Protein AF-Q26CU3-F1 (afdb_monomer_lite)

Sequence (194 aa):
MIVCITFYFKDTDYRSYSRKDLHEFNDHDYGVDKVVEKLRFRESVITTSLLNFKKPYIMNNRDEYLVALRPEIPNARVSDEMSIDEQFQNRTLRPIAKLQHDLLIAVFHNYIKKHKNVFFGLTSNKRIDYIENAVNRDQKFRNSLKGIIIGQFTVNEYLAYIKNSSALNKRMMNLVRERLINSIQLFERPPVEL

Structure (mmCIF, N/CA/C/O backbone):
data_AF-Q26CU3-F1
#
_entry.id   AF-Q26CU3-F1
#
loop_
_atom_site.group_PDB
_atom_site.id
_atom_site.type_symbol
_atom_site.label_atom_id
_atom_site.label_alt_id
_atom_site.label_comp_id
_atom_site.label_asym_id
_atom_site.label_entity_id
_atom_site.label_seq_id
_atom_site.pdbx_PDB_ins_code
_atom_site.Cartn_x
_atom_site.Cartn_y
_atom_site.Cartn_z
_atom_site.occupancy
_atom_site.B_iso_or_equiv
_atom_site.auth_seq_id
_atom_site.auth_comp_id
_atom_site.auth_asym_id
_atom_site.auth_atom_id
_atom_site.pdbx_PDB_model_num
ATOM 1 N N . MET A 1 1 ? 30.799 -18.256 12.020 1.00 31.53 1 MET A N 1
ATOM 2 C CA . MET A 1 1 ? 30.403 -17.512 10.810 1.00 31.53 1 MET A CA 1
ATOM 3 C C . MET A 1 1 ? 29.648 -18.484 9.909 1.00 31.53 1 MET A C 1
ATOM 5 O O . MET A 1 1 ? 30.244 -19.482 9.544 1.00 31.53 1 MET A O 1
ATOM 9 N N . ILE A 1 2 ? 28.364 -18.191 9.646 1.00 28.98 2 ILE A N 1
ATOM 10 C CA . ILE A 1 2 ? 27.524 -18.659 8.516 1.00 28.98 2 ILE A CA 1
ATOM 11 C C . ILE A 1 2 ? 27.188 -20.169 8.537 1.00 28.98 2 ILE A C 1
ATOM 13 O O . ILE A 1 2 ? 28.012 -21.008 8.213 1.00 28.98 2 ILE A O 1
ATOM 17 N N . VAL A 1 3 ? 26.067 -20.571 9.148 1.00 28.08 3 VAL A N 1
ATOM 18 C CA . VAL A 1 3 ? 24.690 -20.611 8.588 1.00 28.08 3 VAL A CA 1
ATOM 19 C C . VAL A 1 3 ? 24.573 -21.613 7.431 1.00 28.08 3 VAL A C 1
ATOM 21 O O . VAL A 1 3 ? 25.004 -21.345 6.315 1.00 28.08 3 VAL A O 1
ATOM 24 N N . CYS A 1 4 ? 23.950 -22.759 7.734 1.00 23.92 4 CYS A N 1
ATOM 25 C CA . CYS A 1 4 ? 23.500 -23.771 6.780 1.00 23.92 4 CYS A CA 1
ATOM 26 C C . CYS A 1 4 ? 22.622 -23.149 5.691 1.00 23.92 4 CYS A C 1
ATOM 28 O O . CYS A 1 4 ? 21.556 -22.611 5.988 1.00 23.92 4 CYS A O 1
ATOM 30 N N . ILE A 1 5 ? 23.024 -23.310 4.433 1.00 30.86 5 ILE A N 1
ATOM 31 C CA . ILE A 1 5 ? 22.109 -23.262 3.294 1.00 30.86 5 ILE A CA 1
ATOM 32 C C . ILE A 1 5 ? 21.850 -24.714 2.911 1.00 30.86 5 ILE A C 1
ATOM 34 O O . ILE A 1 5 ? 22.679 -25.373 2.288 1.00 30.86 5 ILE A O 1
ATOM 38 N N . THR A 1 6 ? 20.706 -25.226 3.350 1.00 29.94 6 THR A N 1
ATOM 39 C CA . THR A 1 6 ? 20.196 -26.526 2.935 1.00 29.94 6 THR A CA 1
ATOM 40 C C . THR A 1 6 ? 19.722 -26.413 1.487 1.00 29.94 6 THR A C 1
ATOM 42 O O . THR A 1 6 ? 18.700 -25.790 1.211 1.00 29.94 6 THR A O 1
ATOM 45 N N . PHE A 1 7 ? 20.471 -27.012 0.563 1.00 30.64 7 PHE A N 1
ATOM 46 C CA . PHE A 1 7 ? 19.965 -27.412 -0.747 1.00 30.64 7 PHE A CA 1
ATOM 47 C C . PHE A 1 7 ? 19.216 -28.745 -0.584 1.00 30.64 7 PHE A C 1
ATOM 49 O O . PHE A 1 7 ? 19.777 -29.714 -0.082 1.00 30.64 7 PHE A O 1
ATOM 56 N N . TYR A 1 8 ? 17.955 -28.782 -1.010 1.00 29.19 8 TYR A N 1
ATOM 57 C CA . TYR A 1 8 ? 17.181 -29.997 -1.287 1.00 29.19 8 TYR A CA 1
ATOM 58 C C . TYR A 1 8 ? 16.814 -29.976 -2.772 1.00 29.19 8 TYR A C 1
ATOM 60 O O . TYR A 1 8 ? 16.413 -28.923 -3.260 1.00 29.19 8 TYR A O 1
ATOM 68 N N . PHE A 1 9 ? 16.814 -31.055 -3.549 1.00 36.47 9 PHE A N 1
ATOM 69 C CA . PHE A 1 9 ? 17.531 -32.341 -3.610 1.00 36.47 9 PHE A CA 1
ATOM 70 C C . PHE A 1 9 ? 17.071 -32.915 -4.976 1.00 36.47 9 PHE A C 1
ATOM 72 O O . PHE A 1 9 ? 15.933 -32.665 -5.376 1.00 36.47 9 PHE A O 1
ATOM 79 N N . LYS A 1 10 ? 17.915 -33.644 -5.715 1.00 29.47 10 LYS A N 1
ATOM 80 C CA . LYS A 1 10 ? 17.436 -34.567 -6.763 1.00 29.47 10 LYS A CA 1
ATOM 81 C C . LYS A 1 10 ? 17.355 -35.939 -6.100 1.00 29.47 10 LYS A C 1
ATOM 83 O O . LYS A 1 10 ? 18.349 -36.378 -5.530 1.00 29.47 10 LYS A O 1
ATOM 88 N N . ASP A 1 11 ? 16.164 -36.523 -6.103 1.00 36.88 11 ASP A N 1
ATOM 89 C CA . ASP A 1 11 ? 15.761 -37.720 -5.360 1.00 36.88 11 ASP A CA 1
ATOM 90 C C . ASP A 1 11 ? 16.755 -38.889 -5.466 1.00 36.88 11 ASP A C 1
ATOM 92 O O . ASP A 1 11 ? 17.026 -39.325 -6.583 1.00 36.88 11 ASP A O 1
ATOM 96 N N . THR A 1 12 ? 17.271 -39.380 -4.323 1.00 28.81 12 THR A N 1
ATOM 97 C CA . THR A 1 12 ? 17.579 -40.790 -3.936 1.00 28.81 12 THR A CA 1
ATOM 98 C C . THR A 1 12 ? 18.679 -40.898 -2.851 1.00 28.81 12 THR A C 1
ATOM 100 O O . THR A 1 12 ? 19.705 -40.230 -2.913 1.00 28.81 12 THR A O 1
ATOM 103 N N . ASP A 1 13 ? 18.401 -41.741 -1.847 1.00 28.72 13 ASP A N 1
ATOM 104 C CA . ASP A 1 13 ? 19.247 -42.439 -0.855 1.00 28.72 13 ASP A CA 1
ATOM 105 C C . ASP A 1 13 ? 20.435 -41.745 -0.148 1.00 28.72 13 ASP A C 1
ATOM 107 O O . ASP A 1 13 ? 21.539 -41.580 -0.663 1.00 28.72 13 ASP A O 1
ATOM 111 N N . TYR A 1 14 ? 20.232 -41.473 1.148 1.00 29.50 14 TYR A N 1
ATOM 112 C CA . TYR A 1 14 ? 21.236 -40.992 2.100 1.00 29.50 14 TYR A CA 1
ATOM 113 C C . TYR A 1 14 ? 22.152 -42.120 2.608 1.00 29.50 14 TYR A C 1
ATOM 115 O O . TYR A 1 14 ? 21.707 -43.024 3.317 1.00 29.50 14 TYR A O 1
ATOM 123 N N . ARG A 1 15 ? 23.465 -41.997 2.375 1.00 29.22 15 ARG A N 1
ATOM 124 C CA . ARG A 1 15 ? 24.510 -42.719 3.124 1.00 29.22 15 ARG A CA 1
ATOM 125 C C . ARG A 1 15 ? 25.532 -41.713 3.659 1.00 29.22 15 ARG A C 1
ATOM 127 O O . ARG A 1 15 ? 26.171 -41.000 2.895 1.00 29.22 15 ARG A O 1
ATOM 134 N N . SER A 1 16 ? 25.639 -41.609 4.981 1.00 28.00 16 SER A N 1
ATOM 135 C CA . SER A 1 16 ? 26.503 -40.653 5.685 1.00 28.00 16 SER A CA 1
ATOM 136 C C . SER A 1 16 ? 27.962 -41.119 5.719 1.00 28.00 16 SER A C 1
ATOM 138 O O . SER A 1 16 ? 28.222 -42.222 6.201 1.00 28.00 16 SER A O 1
ATOM 140 N N . TYR A 1 17 ? 28.905 -40.268 5.307 1.00 31.28 17 TYR A N 1
ATOM 141 C CA . TYR A 1 17 ? 30.344 -40.468 5.525 1.00 31.28 17 TYR A CA 1
ATOM 142 C C . TYR A 1 17 ? 30.907 -39.424 6.501 1.00 31.28 17 TYR A C 1
ATOM 144 O O . TYR A 1 17 ? 30.436 -38.288 6.567 1.00 31.28 17 TYR A O 1
ATOM 152 N N . SER A 1 18 ? 31.864 -39.858 7.326 1.00 29.81 18 SER A N 1
ATOM 153 C CA . SER A 1 18 ? 32.416 -39.125 8.473 1.00 29.81 18 SER A CA 1
ATOM 154 C C . SER A 1 18 ? 33.723 -38.404 8.125 1.00 29.81 18 SER A C 1
ATOM 156 O O . SER A 1 18 ? 34.400 -38.722 7.158 1.00 29.81 18 SER A O 1
ATOM 158 N N . ARG A 1 19 ? 34.096 -37.445 8.976 1.00 31.67 19 ARG A N 1
ATOM 159 C CA . ARG A 1 19 ? 35.121 -36.387 8.858 1.00 31.67 19 ARG A CA 1
ATOM 160 C C . ARG A 1 19 ? 36.585 -36.834 8.631 1.00 31.67 19 ARG A C 1
ATOM 162 O O . ARG A 1 19 ? 37.483 -36.024 8.834 1.00 31.67 19 ARG A O 1
ATOM 169 N N . LYS A 1 20 ? 36.848 -38.092 8.271 1.00 32.91 20 LYS A N 1
ATOM 170 C CA . LYS A 1 20 ? 38.202 -38.637 8.060 1.00 32.91 20 LYS A CA 1
ATOM 171 C C . LYS A 1 20 ? 38.646 -38.663 6.591 1.00 32.91 20 LYS A C 1
ATOM 173 O O . LYS A 1 20 ? 39.839 -38.780 6.352 1.00 32.91 20 LYS A O 1
ATOM 178 N N . ASP A 1 21 ? 37.741 -38.436 5.641 1.00 34.41 21 ASP A N 1
ATOM 179 C CA . ASP A 1 21 ? 38.032 -38.583 4.201 1.00 34.41 21 ASP A CA 1
ATOM 180 C C . ASP A 1 21 ? 38.575 -37.299 3.533 1.00 34.41 21 ASP A C 1
ATOM 182 O O . ASP A 1 21 ? 38.707 -37.227 2.318 1.00 34.41 21 ASP A O 1
ATOM 186 N N . LEU A 1 22 ? 38.877 -36.258 4.316 1.00 36.66 22 LEU A N 1
ATOM 187 C CA . LEU A 1 22 ? 39.239 -34.917 3.827 1.00 36.66 22 LEU A CA 1
ATOM 188 C C . LEU A 1 22 ? 40.743 -34.599 3.912 1.00 36.66 22 LEU A C 1
ATOM 190 O O . LEU A 1 22 ? 41.112 -33.429 3.839 1.00 36.66 22 LEU A O 1
ATOM 194 N N . HIS A 1 23 ? 41.603 -35.608 4.097 1.00 32.62 23 HIS A N 1
ATOM 195 C CA . HIS A 1 23 ? 43.034 -35.393 4.355 1.00 32.62 23 HIS A CA 1
ATOM 196 C C . HIS A 1 23 ? 44.014 -35.885 3.281 1.00 32.62 23 HIS A C 1
ATOM 198 O O . HIS A 1 23 ? 45.215 -35.684 3.441 1.00 32.62 23 HIS A O 1
ATOM 204 N N . GLU A 1 24 ? 43.539 -36.432 2.167 1.00 31.75 24 GLU A N 1
ATOM 205 C CA . GLU A 1 24 ? 44.372 -36.701 0.993 1.00 31.75 24 GLU A CA 1
ATOM 206 C C . GLU A 1 24 ? 43.859 -35.838 -0.150 1.00 31.75 24 GLU A C 1
ATOM 208 O O . GLU A 1 24 ? 42.725 -36.017 -0.557 1.00 31.75 24 GLU A O 1
ATOM 213 N N . PHE A 1 25 ? 44.655 -34.855 -0.566 1.00 29.25 25 PHE A N 1
ATOM 214 C CA . PHE A 1 25 ? 44.693 -34.169 -1.873 1.00 29.25 25 PHE A CA 1
ATOM 215 C C . PHE A 1 25 ? 45.298 -32.766 -1.684 1.00 29.25 25 PHE A C 1
ATOM 217 O O . PHE A 1 25 ? 44.738 -31.751 -2.087 1.00 29.25 25 PHE A O 1
ATOM 224 N N . ASN A 1 26 ? 46.473 -32.722 -1.055 1.00 30.97 26 ASN A N 1
ATOM 225 C CA . ASN A 1 26 ? 47.489 -31.732 -1.383 1.00 30.97 26 ASN A CA 1
ATOM 226 C C . ASN A 1 26 ? 48.554 -32.494 -2.168 1.00 30.97 26 ASN A C 1
ATOM 228 O O . ASN A 1 26 ? 49.131 -33.430 -1.625 1.00 30.97 26 ASN A O 1
ATOM 232 N N . ASP A 1 27 ? 48.719 -32.164 -3.447 1.00 28.61 27 ASP A N 1
ATOM 233 C CA . ASP A 1 27 ? 50.011 -31.797 -4.037 1.00 28.61 27 ASP A CA 1
ATOM 234 C C . ASP A 1 27 ? 50.023 -31.969 -5.568 1.00 28.61 27 ASP A C 1
ATOM 236 O O . ASP A 1 27 ? 49.604 -32.979 -6.124 1.00 28.61 27 ASP A O 1
ATOM 240 N N . HIS A 1 28 ? 50.586 -30.940 -6.203 1.00 30.12 28 HIS A N 1
ATOM 241 C CA . HIS A 1 28 ? 51.143 -30.858 -7.555 1.00 30.12 28 HIS A CA 1
ATOM 242 C C . HIS A 1 28 ? 50.232 -30.748 -8.801 1.00 30.12 28 HIS A C 1
ATOM 244 O O . HIS A 1 28 ? 49.621 -31.683 -9.304 1.00 30.12 28 HIS A O 1
ATOM 250 N N . ASP A 1 29 ? 50.276 -29.515 -9.314 1.00 35.38 29 ASP A N 1
ATOM 251 C CA . ASP A 1 29 ? 50.154 -29.008 -10.684 1.00 35.38 29 ASP A CA 1
ATOM 252 C C . ASP A 1 29 ? 50.688 -29.939 -11.808 1.00 35.38 29 ASP A C 1
ATOM 254 O O . ASP A 1 29 ? 51.592 -30.742 -11.576 1.00 35.38 29 ASP A O 1
ATOM 258 N N . TYR A 1 30 ? 50.185 -29.706 -13.034 1.00 31.64 30 TYR A N 1
ATOM 259 C CA . TYR A 1 30 ? 50.511 -30.265 -14.370 1.00 31.64 30 TYR A CA 1
ATOM 260 C C . TYR A 1 30 ? 49.653 -31.413 -14.970 1.00 31.64 30 TYR A C 1
ATOM 262 O O . TYR A 1 30 ? 49.853 -32.591 -14.690 1.00 31.64 30 TYR A O 1
ATOM 270 N N . GLY A 1 31 ? 48.830 -31.063 -15.986 1.00 28.86 31 GLY A N 1
ATOM 271 C CA . GLY A 1 31 ? 48.724 -31.855 -17.233 1.00 28.86 31 GLY A CA 1
ATOM 272 C C . GLY A 1 31 ? 47.340 -32.281 -17.770 1.00 28.86 31 GLY A C 1
ATOM 273 O O . GLY A 1 31 ? 47.112 -33.475 -17.948 1.00 28.86 31 GLY A O 1
ATOM 274 N N . VAL A 1 32 ? 46.442 -31.350 -18.133 1.00 37.31 32 VAL A N 1
ATOM 275 C CA . VAL A 1 32 ? 45.150 -31.645 -18.823 1.00 37.31 32 VAL A CA 1
ATOM 276 C C . VAL A 1 32 ? 45.308 -31.847 -20.350 1.00 37.31 32 VAL A C 1
ATOM 278 O O . VAL A 1 32 ? 44.393 -32.308 -21.035 1.00 37.31 32 VAL A O 1
ATOM 281 N N . ASP A 1 33 ? 46.495 -31.608 -20.908 1.00 36.66 33 ASP A N 1
ATOM 282 C CA . ASP A 1 33 ? 46.675 -31.477 -22.362 1.00 36.66 33 ASP A CA 1
ATOM 283 C C . ASP A 1 33 ? 46.728 -32.796 -23.155 1.00 36.66 33 ASP A C 1
ATOM 285 O O . ASP A 1 33 ? 46.547 -32.790 -24.371 1.00 36.66 33 ASP A O 1
ATOM 289 N N . LYS A 1 34 ? 46.884 -33.960 -22.508 1.00 36.19 34 LYS A N 1
ATOM 290 C CA . LYS A 1 34 ? 46.969 -35.253 -23.228 1.00 36.19 34 LYS A CA 1
ATOM 291 C C . LYS A 1 34 ? 45.628 -35.925 -23.532 1.00 36.19 34 LYS A C 1
ATOM 293 O O . LYS A 1 34 ? 45.585 -36.851 -24.340 1.00 36.19 34 LYS A O 1
ATOM 298 N N . VAL A 1 35 ? 44.525 -35.471 -22.934 1.00 36.47 35 VAL A N 1
ATOM 299 C CA . VAL A 1 35 ? 43.186 -36.023 -23.232 1.00 36.47 35 VAL A CA 1
ATOM 300 C C . VAL A 1 35 ? 42.560 -35.330 -24.449 1.00 36.47 35 VAL A C 1
ATOM 302 O O . VAL A 1 35 ? 41.811 -35.951 -25.204 1.00 36.47 35 VAL A O 1
ATOM 305 N N . VAL A 1 36 ? 42.928 -34.071 -24.700 1.00 36.78 36 VAL A N 1
ATOM 306 C CA . VAL A 1 36 ? 42.376 -33.245 -25.787 1.00 36.78 36 VAL A CA 1
ATOM 307 C C . VAL A 1 36 ? 42.891 -33.679 -27.166 1.00 36.78 36 VAL A C 1
ATOM 309 O O . VAL A 1 36 ? 42.182 -33.560 -28.164 1.00 36.78 36 VAL A O 1
ATOM 312 N N . GLU A 1 37 ? 44.086 -34.263 -27.241 1.00 32.91 37 GLU A N 1
ATOM 313 C CA . GLU A 1 37 ? 44.697 -34.649 -28.518 1.00 32.91 37 GLU A CA 1
ATOM 314 C C . GLU A 1 37 ? 44.088 -35.929 -29.123 1.00 32.91 37 GLU A C 1
ATOM 316 O O . GLU A 1 37 ? 44.068 -36.098 -30.341 1.00 32.91 37 GLU A O 1
ATOM 321 N N . LYS A 1 38 ? 43.472 -36.798 -28.308 1.00 32.22 38 LYS A N 1
ATOM 322 C CA . LYS A 1 38 ? 42.847 -38.045 -28.793 1.00 32.22 38 LYS A CA 1
ATOM 323 C C . LYS A 1 38 ? 41.424 -37.862 -29.342 1.00 32.22 38 LYS A C 1
ATOM 325 O O . LYS A 1 38 ? 40.877 -38.781 -29.946 1.00 32.22 38 LYS A O 1
ATOM 330 N N . LEU A 1 39 ? 40.843 -36.671 -29.192 1.00 32.75 39 LEU A N 1
ATOM 331 C CA . LEU A 1 39 ? 39.542 -36.302 -29.767 1.00 32.75 39 LEU A CA 1
ATOM 332 C C . LEU A 1 39 ? 39.671 -35.530 -31.096 1.00 32.75 39 LEU A C 1
ATOM 334 O O . LEU A 1 39 ? 38.667 -35.142 -31.683 1.00 32.75 39 LEU A O 1
ATOM 338 N N . ARG A 1 40 ? 40.894 -35.359 -31.622 1.00 32.22 40 ARG A N 1
ATOM 339 C CA . ARG A 1 40 ? 41.189 -34.624 -32.867 1.00 32.22 40 ARG A CA 1
ATOM 340 C C . ARG A 1 40 ? 41.177 -35.459 -34.157 1.00 32.22 40 ARG A C 1
ATOM 342 O O . ARG A 1 40 ? 41.853 -35.097 -35.113 1.00 32.22 40 ARG A O 1
ATOM 349 N N . PHE A 1 41 ? 40.421 -36.555 -34.236 1.00 32.59 41 PHE A N 1
ATOM 350 C CA . PHE A 1 41 ? 40.428 -37.380 -35.459 1.00 32.59 41 PHE A CA 1
ATOM 351 C C . PHE A 1 41 ? 39.064 -37.767 -36.030 1.00 32.59 41 PHE A C 1
ATOM 353 O O . PHE A 1 41 ? 38.971 -38.729 -36.790 1.00 32.59 41 PHE A O 1
ATOM 360 N N . ARG A 1 42 ? 37.992 -37.028 -35.713 1.00 35.50 42 ARG A N 1
ATOM 361 C CA . ARG A 1 42 ? 36.680 -37.297 -36.328 1.00 35.50 42 ARG A CA 1
ATOM 362 C C . ARG A 1 42 ? 35.794 -36.096 -36.639 1.00 35.50 42 ARG A C 1
ATOM 364 O O . ARG A 1 42 ? 34.624 -36.281 -36.941 1.00 35.50 42 ARG A O 1
ATOM 371 N N . GLU A 1 43 ? 36.356 -34.895 -36.658 1.00 35.47 43 GLU A N 1
ATOM 372 C CA . GLU A 1 43 ? 35.653 -33.701 -37.134 1.00 35.47 43 GLU A CA 1
ATOM 373 C C . GLU A 1 43 ? 36.411 -33.081 -38.307 1.00 35.47 43 GLU A C 1
ATOM 375 O O . GLU A 1 43 ? 36.930 -31.972 -38.244 1.00 35.47 43 GLU A O 1
ATOM 380 N N . SER A 1 44 ? 36.509 -33.826 -39.406 1.00 38.03 44 SER A N 1
ATOM 381 C CA . SER A 1 44 ? 36.787 -33.223 -40.702 1.00 38.03 44 SER A CA 1
ATOM 382 C C . SER A 1 44 ? 35.521 -33.305 -41.537 1.00 38.03 44 SER A C 1
ATOM 384 O O . SER A 1 44 ? 35.041 -34.399 -41.823 1.00 38.03 44 SER A O 1
ATOM 386 N N . VAL A 1 45 ? 35.075 -32.137 -41.997 1.00 42.41 45 VAL A N 1
ATOM 387 C CA . VAL A 1 45 ? 34.108 -31.956 -43.083 1.00 42.41 45 VAL A CA 1
ATOM 388 C C . VAL A 1 45 ? 32.643 -32.126 -42.666 1.00 42.41 45 VAL A C 1
ATOM 390 O O . VAL A 1 45 ? 31.994 -33.095 -43.023 1.00 42.41 45 VAL A O 1
ATOM 393 N N . ILE A 1 46 ? 32.098 -31.132 -41.962 1.00 34.56 46 ILE A N 1
ATOM 394 C CA . ILE A 1 46 ? 30.980 -30.327 -42.480 1.00 34.56 46 ILE A CA 1
ATOM 395 C C . ILE A 1 46 ? 31.136 -28.924 -41.891 1.00 34.56 46 ILE A C 1
ATOM 397 O O . ILE A 1 46 ? 31.065 -28.667 -40.694 1.00 34.56 46 ILE A O 1
ATOM 401 N N . THR A 1 47 ? 31.443 -28.035 -42.811 1.00 30.31 47 THR A N 1
ATOM 402 C CA . THR A 1 47 ? 31.527 -26.592 -42.715 1.00 30.31 47 THR A CA 1
ATOM 403 C C . THR A 1 47 ? 30.360 -25.955 -41.962 1.00 30.31 47 THR A C 1
ATOM 405 O O . THR A 1 47 ? 29.200 -26.131 -42.319 1.00 30.31 47 THR A O 1
ATOM 408 N N . THR A 1 48 ? 30.713 -25.101 -41.007 1.00 39.56 48 THR A N 1
ATOM 409 C CA . THR A 1 48 ? 30.390 -23.672 -41.095 1.00 39.56 48 THR A CA 1
ATOM 410 C C . THR A 1 48 ? 28.926 -23.325 -41.383 1.00 39.56 48 THR A C 1
ATOM 412 O O . THR A 1 48 ? 28.583 -22.781 -42.427 1.00 39.56 48 THR A O 1
ATOM 415 N N . SER A 1 49 ? 28.083 -23.482 -40.372 1.00 34.75 49 SER A N 1
ATOM 416 C CA . SER A 1 49 ? 27.041 -22.493 -40.102 1.00 34.75 49 SER A CA 1
ATOM 417 C C . SER A 1 49 ? 27.113 -22.158 -38.620 1.00 34.75 49 SER A C 1
ATOM 419 O O . SER A 1 49 ? 26.709 -22.953 -37.775 1.00 34.75 49 SER A O 1
ATOM 421 N N . LEU A 1 50 ? 27.716 -21.007 -38.320 1.00 44.44 50 LEU A N 1
ATOM 422 C CA . LEU A 1 50 ? 27.855 -20.414 -36.992 1.00 44.44 50 LEU A CA 1
ATOM 423 C C . LEU A 1 50 ? 26.480 -20.206 -36.335 1.00 44.44 50 LEU A C 1
ATOM 425 O O . LEU A 1 50 ? 25.956 -19.095 -36.290 1.00 44.44 50 LEU A O 1
ATOM 429 N N . LEU A 1 51 ? 25.902 -21.260 -35.768 1.00 37.88 51 LEU A N 1
ATOM 430 C CA . LEU A 1 51 ? 24.912 -21.122 -34.713 1.00 37.88 51 LEU A CA 1
ATOM 431 C C . LEU A 1 51 ? 25.686 -20.845 -33.428 1.00 37.88 51 LEU A C 1
ATOM 433 O O . LEU A 1 51 ? 25.994 -21.741 -32.646 1.00 37.88 51 LEU A O 1
ATOM 437 N N . ASN A 1 52 ? 26.016 -19.567 -33.238 1.00 41.91 52 ASN A N 1
ATOM 438 C CA . ASN A 1 52 ? 26.339 -19.008 -31.934 1.00 41.91 52 ASN A CA 1
ATOM 439 C C . ASN A 1 52 ? 25.129 -19.221 -31.012 1.00 41.91 52 ASN A C 1
ATOM 441 O O . ASN A 1 52 ? 24.343 -18.304 -30.771 1.00 41.91 52 ASN A O 1
ATOM 445 N N . PHE A 1 53 ? 24.981 -20.426 -30.462 1.00 43.91 53 PHE A N 1
ATOM 446 C CA . PHE A 1 53 ? 24.169 -20.661 -29.279 1.00 43.91 53 PHE A CA 1
ATOM 447 C C . PHE A 1 53 ? 24.909 -20.047 -28.092 1.00 43.91 53 PHE A C 1
ATOM 449 O O . PHE A 1 53 ? 25.492 -20.720 -27.243 1.00 43.91 53 PHE A O 1
ATOM 456 N N . LYS A 1 54 ? 24.872 -18.714 -28.032 1.00 48.72 54 LYS A N 1
ATOM 457 C CA . LYS A 1 54 ? 24.999 -17.986 -26.779 1.00 48.72 54 LYS A CA 1
ATOM 458 C C . LYS A 1 54 ? 23.900 -18.567 -25.898 1.00 48.72 54 LYS A C 1
ATOM 460 O O . LYS A 1 54 ? 22.728 -18.354 -26.190 1.00 48.72 54 LYS A O 1
ATOM 465 N N . LYS A 1 55 ? 24.281 -19.393 -24.918 1.00 41.84 55 LYS A N 1
ATOM 466 C CA . LYS A 1 55 ? 23.375 -20.039 -23.959 1.00 41.84 55 LYS A CA 1
ATOM 467 C C . LYS A 1 55 ? 22.297 -19.013 -23.580 1.00 41.84 55 LYS A C 1
ATOM 469 O O . LYS A 1 55 ? 22.672 -17.995 -22.988 1.00 41.84 55 LYS A O 1
ATOM 474 N N . PRO A 1 56 ? 21.026 -19.176 -24.004 1.00 44.91 56 PRO A N 1
ATOM 475 C CA . PRO A 1 56 ? 20.020 -18.168 -23.736 1.00 44.91 56 PRO A CA 1
ATOM 476 C C . PRO A 1 56 ? 19.946 -18.062 -22.224 1.00 44.91 56 PRO A C 1
ATOM 478 O O . PRO A 1 56 ? 19.821 -19.069 -21.524 1.00 44.91 56 PRO A O 1
ATOM 481 N N . TYR A 1 57 ? 20.128 -16.848 -21.717 1.00 48.88 57 TYR A N 1
ATOM 482 C CA . TYR A 1 57 ? 19.800 -16.558 -20.337 1.00 48.88 57 TYR A CA 1
ATOM 483 C C . TYR A 1 57 ? 18.337 -16.973 -20.189 1.00 48.88 57 TYR A C 1
ATOM 485 O O . TYR A 1 57 ? 17.471 -16.369 -20.818 1.00 48.88 57 TYR A O 1
ATOM 493 N N . ILE A 1 58 ? 18.080 -18.080 -19.491 1.00 50.59 58 ILE A N 1
ATOM 494 C CA . ILE A 1 58 ? 16.726 -18.571 -19.261 1.00 50.59 58 ILE A CA 1
ATOM 495 C C . ILE A 1 58 ? 16.055 -17.462 -18.457 1.00 50.59 58 ILE A C 1
ATOM 497 O O . ILE A 1 58 ? 16.313 -17.316 -17.262 1.00 50.59 58 ILE A O 1
ATOM 501 N N . MET A 1 59 ? 15.274 -16.615 -19.127 1.00 56.97 59 MET A N 1
ATOM 502 C CA . MET A 1 59 ? 14.400 -15.676 -18.446 1.00 56.97 59 MET A CA 1
ATOM 503 C C . MET A 1 59 ? 13.427 -16.548 -17.671 1.00 56.97 59 MET A C 1
ATOM 505 O O . MET A 1 59 ? 12.575 -17.220 -18.246 1.00 56.97 59 MET A O 1
ATOM 509 N N . ASN A 1 60 ? 13.626 -16.642 -16.361 1.00 55.97 60 ASN A N 1
ATOM 510 C CA . ASN A 1 60 ? 12.711 -17.380 -15.518 1.00 55.97 60 ASN A CA 1
ATOM 511 C C . ASN A 1 60 ? 11.332 -16.723 -15.655 1.00 55.97 60 ASN A C 1
ATOM 513 O O . ASN A 1 60 ? 11.156 -15.574 -15.261 1.00 55.97 60 ASN A O 1
ATOM 517 N N . ASN A 1 61 ? 10.385 -17.495 -16.187 1.00 73.25 61 ASN A N 1
ATOM 518 C CA . ASN A 1 61 ? 8.949 -17.292 -16.441 1.00 73.25 61 ASN A CA 1
ATOM 519 C C . ASN A 1 61 ? 8.154 -16.439 -15.409 1.00 73.25 61 ASN A C 1
ATOM 521 O O . ASN A 1 61 ? 7.024 -16.030 -15.637 1.00 73.25 61 ASN A O 1
ATOM 525 N N . ARG A 1 62 ? 8.737 -16.133 -14.244 1.00 84.44 62 ARG A N 1
ATOM 526 C CA . ARG A 1 62 ? 8.135 -15.342 -13.165 1.00 84.44 62 ARG A CA 1
ATOM 527 C C . ARG A 1 62 ? 7.676 -13.956 -13.616 1.00 84.44 62 ARG A C 1
ATOM 529 O O . ARG A 1 62 ? 6.559 -13.583 -13.281 1.00 84.44 62 ARG A O 1
ATOM 536 N N . ASP A 1 63 ? 8.526 -13.185 -14.293 1.00 85.19 63 ASP A N 1
ATOM 537 C CA . ASP A 1 63 ? 8.206 -11.785 -14.612 1.00 85.19 63 ASP A CA 1
ATOM 538 C C . ASP A 1 63 ? 7.021 -11.699 -15.587 1.00 85.19 63 ASP A C 1
ATOM 540 O O . ASP A 1 63 ? 6.131 -10.871 -15.403 1.00 85.19 63 ASP A O 1
ATOM 544 N N . GLU A 1 64 ? 6.950 -12.620 -16.550 1.00 84.62 64 GLU A N 1
ATOM 545 C CA . GLU A 1 64 ? 5.821 -12.756 -17.476 1.00 84.62 64 GLU A CA 1
ATOM 546 C C . GLU A 1 64 ? 4.533 -13.136 -16.734 1.00 84.62 64 GLU A C 1
ATOM 548 O O . GLU A 1 64 ? 3.507 -12.477 -16.911 1.00 84.62 64 GLU A O 1
ATOM 553 N N . TYR A 1 65 ? 4.587 -14.111 -15.817 1.00 86.69 65 TYR A N 1
ATOM 554 C CA . TYR A 1 65 ? 3.436 -14.461 -14.978 1.00 86.69 65 TYR A CA 1
ATOM 555 C C . TYR A 1 65 ? 2.978 -13.313 -14.074 1.00 86.69 65 TYR A C 1
ATOM 557 O O . TYR A 1 65 ? 1.777 -13.085 -13.926 1.00 86.69 65 TYR A O 1
ATOM 565 N N . LEU A 1 66 ? 3.909 -12.566 -13.473 1.00 86.88 66 LEU A N 1
ATOM 566 C CA . LEU A 1 66 ? 3.581 -11.416 -12.628 1.00 86.88 66 LEU A CA 1
ATOM 567 C C . LEU A 1 66 ? 2.863 -10.322 -13.412 1.00 86.88 66 LEU A C 1
ATOM 569 O O . LEU A 1 66 ? 1.984 -9.665 -12.857 1.00 86.88 66 LEU A O 1
ATOM 573 N N . VAL A 1 67 ? 3.234 -10.110 -14.675 1.00 86.25 67 VAL A N 1
ATOM 574 C CA . VAL A 1 67 ? 2.551 -9.155 -15.552 1.00 86.25 67 VAL A CA 1
ATOM 575 C C . VAL A 1 67 ? 1.183 -9.694 -15.969 1.00 86.25 67 VAL A C 1
ATOM 577 O O . VAL A 1 67 ? 0.206 -8.957 -15.871 1.00 86.25 67 VAL A O 1
ATOM 580 N N . ALA A 1 68 ? 1.087 -10.974 -16.336 1.00 86.06 68 ALA A N 1
ATOM 581 C CA . ALA A 1 68 ? -0.165 -11.605 -16.760 1.00 86.06 68 ALA A CA 1
ATOM 582 C C . ALA A 1 68 ? -1.242 -11.651 -15.658 1.00 86.06 68 ALA A C 1
ATOM 584 O O . ALA A 1 68 ? -2.430 -11.564 -15.951 1.00 86.06 68 ALA A O 1
ATOM 585 N N . LEU A 1 69 ? -0.847 -11.753 -14.385 1.00 87.50 69 LEU A N 1
ATOM 586 C CA . LEU A 1 69 ? -1.779 -11.751 -13.249 1.00 87.50 69 LEU A CA 1
ATOM 587 C C . LEU A 1 69 ? -2.379 -10.370 -12.942 1.00 87.50 69 LEU A C 1
ATOM 589 O O . LEU A 1 69 ? -3.327 -10.270 -12.159 1.00 87.50 69 LEU A O 1
ATOM 593 N N . ARG A 1 70 ? -1.820 -9.283 -13.485 1.00 88.69 70 ARG A N 1
ATOM 594 C CA . ARG A 1 70 ? -2.251 -7.926 -13.133 1.00 88.69 70 ARG A CA 1
ATOM 595 C C . ARG A 1 70 ? -3.594 -7.603 -13.790 1.00 88.69 70 ARG A C 1
ATOM 597 O O . ARG A 1 70 ? -3.716 -7.716 -15.004 1.00 88.69 70 ARG A O 1
ATOM 604 N N . PRO A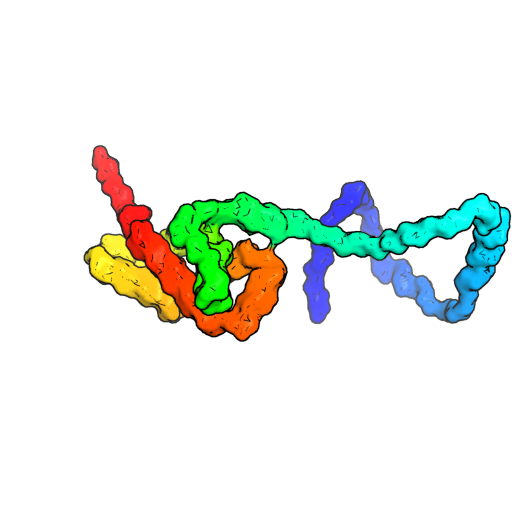 1 71 ? -4.588 -7.117 -13.025 1.00 85.25 71 PRO A N 1
ATOM 605 C CA . PRO A 1 71 ? -5.857 -6.719 -13.608 1.00 85.25 71 PRO A CA 1
ATOM 606 C C . PRO A 1 71 ? -5.686 -5.508 -14.524 1.00 85.25 71 PRO A C 1
ATOM 608 O O . PRO A 1 71 ? -5.086 -4.505 -14.124 1.00 85.25 71 PRO A O 1
ATOM 611 N N . GLU A 1 72 ? -6.312 -5.554 -15.696 1.00 77.44 72 GLU A N 1
ATOM 612 C CA . GLU A 1 72 ? -6.409 -4.387 -16.564 1.00 77.44 72 GLU A CA 1
ATOM 613 C C . GLU A 1 72 ? -7.265 -3.293 -15.902 1.00 77.44 72 GLU A C 1
ATOM 615 O O . GLU A 1 72 ? -8.247 -3.545 -15.182 1.00 77.44 72 GLU A O 1
ATOM 620 N N . ILE A 1 73 ? -6.847 -2.040 -16.090 1.00 75.12 73 ILE A N 1
ATOM 621 C CA . ILE A 1 73 ? -7.541 -0.861 -15.571 1.00 75.12 73 ILE A CA 1
ATOM 622 C C . ILE A 1 73 ? -7.942 -0.008 -16.782 1.00 75.12 73 ILE A C 1
ATOM 624 O O . ILE A 1 73 ? -7.089 0.702 -17.311 1.00 75.12 73 ILE A O 1
ATOM 628 N N . PRO A 1 74 ? -9.225 -0.023 -17.196 1.00 58.78 74 PRO A N 1
ATOM 629 C CA . PRO A 1 74 ? -9.690 0.645 -18.420 1.00 58.78 74 PRO A CA 1
ATOM 630 C C . PRO A 1 74 ? -9.397 2.152 -18.470 1.00 58.78 74 PRO A C 1
ATOM 632 O O . PRO A 1 74 ? -9.207 2.725 -19.536 1.00 58.78 74 PRO A O 1
ATOM 635 N N . ASN A 1 75 ? -9.319 2.800 -17.303 1.00 60.19 75 ASN A N 1
ATOM 636 C CA . ASN A 1 75 ? -9.080 4.241 -17.185 1.00 60.19 75 ASN A CA 1
ATOM 637 C C . ASN A 1 75 ? -7.593 4.621 -17.092 1.00 60.19 75 ASN A C 1
ATOM 639 O O . ASN A 1 75 ? -7.275 5.801 -16.940 1.00 60.19 75 ASN A O 1
ATOM 643 N N . ALA A 1 76 ? -6.667 3.662 -17.160 1.00 59.28 76 ALA A N 1
ATOM 644 C CA . ALA A 1 76 ? -5.234 3.936 -17.153 1.00 59.28 76 ALA A CA 1
ATOM 645 C C . ALA A 1 76 ? -4.752 4.293 -18.570 1.00 59.28 76 ALA A C 1
ATOM 647 O O . ALA A 1 76 ? -3.997 3.548 -19.188 1.00 59.28 76 ALA A O 1
ATOM 648 N N . ARG A 1 77 ? -5.194 5.440 -19.103 1.00 59.25 77 ARG A N 1
ATOM 649 C CA . ARG A 1 77 ? -4.606 5.992 -20.331 1.00 59.25 77 ARG A CA 1
ATOM 650 C C . ARG A 1 77 ? -3.178 6.413 -20.013 1.00 59.25 77 ARG A C 1
ATOM 652 O O . ARG A 1 77 ? -2.970 7.338 -19.232 1.00 59.25 77 ARG A O 1
ATOM 659 N N . VAL A 1 78 ? -2.204 5.713 -20.579 1.00 61.72 78 VAL A N 1
ATOM 660 C CA . VAL A 1 78 ? -0.809 6.141 -20.524 1.00 61.72 78 VAL A CA 1
ATOM 661 C C . VAL A 1 78 ? -0.553 6.931 -21.796 1.00 61.72 78 VAL A C 1
ATOM 663 O O . VAL A 1 78 ? -0.491 6.342 -22.869 1.00 61.72 78 VAL A O 1
ATOM 666 N N . SER A 1 79 ? -0.486 8.254 -21.675 1.00 64.50 79 SER A N 1
ATOM 667 C CA . SER A 1 79 ? -0.005 9.113 -22.759 1.00 64.50 79 SER A CA 1
ATOM 668 C C . SER A 1 79 ? 1.515 9.231 -22.657 1.00 64.50 79 SER A C 1
ATOM 670 O O . SER A 1 79 ? 2.055 9.300 -21.549 1.00 64.50 79 SER A O 1
ATOM 672 N N . ASP A 1 80 ? 2.202 9.277 -23.797 1.00 60.50 80 ASP A N 1
ATOM 673 C CA . ASP A 1 80 ? 3.657 9.472 -23.856 1.00 60.50 80 ASP A CA 1
ATOM 674 C C . ASP A 1 80 ? 4.087 10.874 -23.385 1.00 60.50 80 ASP A C 1
ATOM 676 O O . ASP A 1 80 ? 5.255 11.094 -23.076 1.00 60.50 80 ASP A O 1
ATOM 680 N N . GLU A 1 81 ? 3.138 11.801 -23.232 1.00 69.69 81 GLU A N 1
ATOM 681 C CA . GLU A 1 81 ? 3.356 13.137 -22.657 1.00 69.69 81 GLU A CA 1
ATOM 682 C C . GLU A 1 81 ? 3.473 13.125 -21.119 1.00 69.69 81 GLU A C 1
ATOM 684 O O . GLU A 1 81 ? 3.832 14.130 -20.506 1.00 69.69 81 GLU A O 1
ATOM 689 N N . MET A 1 82 ? 3.157 11.999 -20.467 1.00 73.44 82 MET A N 1
ATOM 690 C CA . MET A 1 82 ? 3.143 11.900 -19.005 1.00 73.44 82 MET A CA 1
ATOM 691 C C . MET A 1 82 ? 4.544 11.706 -18.422 1.00 73.44 82 MET A C 1
ATOM 693 O O . MET A 1 82 ? 5.379 11.000 -18.989 1.00 73.44 82 MET A O 1
ATOM 697 N N . SER A 1 83 ? 4.771 12.244 -17.220 1.00 82.06 83 SER A N 1
ATOM 698 C CA . SER A 1 83 ? 6.019 12.034 -16.477 1.00 82.06 83 SER A CA 1
ATOM 699 C C . SER A 1 83 ? 6.271 10.545 -16.205 1.00 82.06 83 SER A C 1
ATOM 701 O O . SER A 1 83 ? 5.341 9.793 -15.903 1.00 82.06 83 SER A O 1
ATOM 703 N N . ILE A 1 84 ? 7.541 10.128 -16.238 1.00 82.75 84 ILE A N 1
ATOM 704 C CA . ILE A 1 84 ? 7.993 8.745 -15.987 1.00 82.75 84 ILE A CA 1
ATOM 705 C C . ILE A 1 84 ? 7.373 8.173 -14.700 1.00 82.75 84 ILE A C 1
ATOM 707 O O . ILE A 1 84 ? 6.951 7.017 -14.666 1.00 82.75 84 ILE A O 1
ATOM 711 N N . AS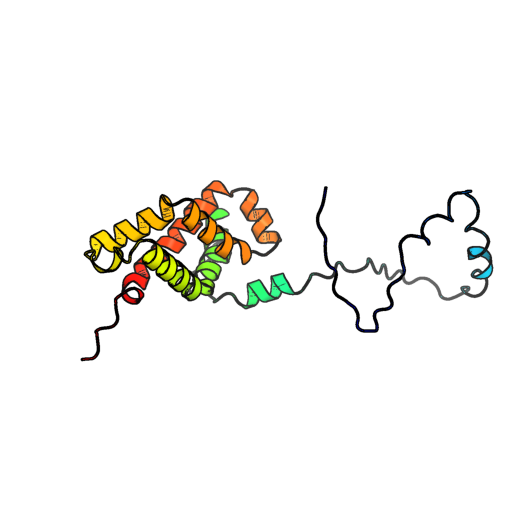P A 1 85 ? 7.249 8.993 -13.656 1.00 83.31 85 ASP A N 1
ATOM 712 C CA . ASP A 1 85 ? 6.675 8.572 -12.376 1.00 83.31 85 ASP A CA 1
ATOM 713 C C . ASP A 1 85 ? 5.170 8.280 -12.462 1.00 83.31 85 ASP A C 1
ATOM 715 O O . ASP A 1 85 ? 4.657 7.384 -11.787 1.00 83.31 85 ASP A O 1
ATOM 719 N N . GLU A 1 86 ? 4.435 9.053 -13.261 1.00 84.81 86 GLU A N 1
ATOM 720 C CA . GLU A 1 86 ? 2.998 8.859 -13.465 1.00 84.81 86 GLU A CA 1
ATOM 721 C C . GLU A 1 86 ? 2.731 7.663 -14.372 1.00 84.81 86 GLU A C 1
ATOM 723 O O . GLU A 1 86 ? 1.816 6.876 -14.107 1.00 84.81 86 GLU A O 1
ATOM 728 N N . GLN A 1 87 ? 3.577 7.469 -15.387 1.00 85.94 87 GLN A N 1
ATOM 729 C CA . GLN A 1 87 ? 3.558 6.260 -16.201 1.00 85.94 87 GLN A CA 1
ATOM 730 C C . GLN A 1 87 ? 3.796 5.023 -15.327 1.00 85.94 87 GLN A C 1
ATOM 732 O O . GLN A 1 87 ? 3.009 4.079 -15.386 1.00 85.94 87 GLN A O 1
ATOM 737 N N . PHE A 1 88 ? 4.811 5.043 -14.455 1.00 88.00 88 PHE A N 1
ATOM 738 C CA . PHE A 1 88 ? 5.090 3.947 -13.520 1.00 88.00 88 PHE A CA 1
ATOM 739 C C . PHE A 1 88 ? 3.920 3.704 -12.554 1.00 88.00 88 PHE A C 1
ATOM 741 O O . PHE A 1 88 ? 3.543 2.566 -12.264 1.00 88.00 88 PHE A O 1
ATOM 748 N N . GLN A 1 89 ? 3.290 4.775 -12.073 1.00 88.31 89 GLN A N 1
ATOM 749 C CA . GLN A 1 89 ? 2.137 4.667 -11.190 1.00 88.31 89 GLN A CA 1
ATOM 750 C C . GLN A 1 89 ? 0.946 3.973 -11.865 1.00 88.31 89 GLN A C 1
ATOM 752 O O . GLN A 1 89 ? 0.335 3.088 -11.261 1.00 88.31 89 GLN A O 1
ATOM 757 N N . ASN A 1 90 ? 0.615 4.362 -13.097 1.00 88.81 90 ASN A N 1
ATOM 758 C CA . ASN A 1 90 ? -0.525 3.812 -13.830 1.00 88.81 90 ASN A CA 1
ATOM 759 C C . ASN A 1 90 ? -0.251 2.412 -14.393 1.00 88.81 90 ASN A C 1
ATOM 761 O O . ASN A 1 90 ? -1.129 1.557 -14.296 1.00 88.81 90 ASN A O 1
ATOM 765 N N . ARG A 1 91 ? 0.952 2.162 -14.928 1.00 86.88 91 ARG A N 1
ATOM 766 C CA . ARG A 1 91 ? 1.338 0.865 -15.515 1.00 86.88 91 ARG A CA 1
ATOM 767 C C . ARG A 1 91 ? 1.617 -0.209 -14.464 1.00 86.88 91 ARG A C 1
ATOM 769 O O . ARG A 1 91 ? 1.275 -1.366 -14.681 1.00 86.88 91 ARG A O 1
ATOM 776 N N . THR A 1 92 ? 2.208 0.161 -13.327 1.00 90.50 92 THR A N 1
ATOM 777 C CA . THR A 1 92 ? 2.738 -0.814 -12.358 1.00 90.50 92 THR A CA 1
ATOM 778 C C . THR A 1 92 ? 2.038 -0.722 -11.006 1.00 90.50 92 THR A C 1
ATOM 780 O O . THR A 1 92 ? 1.414 -1.687 -10.563 1.00 90.50 92 THR A O 1
ATOM 783 N N . LEU A 1 93 ? 2.087 0.435 -10.333 1.00 92.12 93 LEU A N 1
ATOM 784 C CA . LEU A 1 93 ? 1.617 0.528 -8.941 1.00 92.12 93 LEU A CA 1
ATOM 785 C C . LEU A 1 93 ? 0.107 0.305 -8.800 1.00 92.12 93 LEU A C 1
ATOM 787 O O . LEU A 1 93 ? -0.326 -0.391 -7.882 1.00 92.12 93 LEU A O 1
ATOM 791 N N . ARG A 1 94 ? -0.706 0.888 -9.688 1.00 91.69 94 ARG A N 1
ATOM 792 C CA . ARG A 1 94 ? -2.171 0.770 -9.635 1.00 91.69 94 ARG A CA 1
ATOM 793 C C . ARG A 1 94 ? -2.663 -0.662 -9.883 1.00 91.69 94 ARG A C 1
ATOM 795 O O . ARG A 1 94 ? -3.476 -1.119 -9.071 1.00 91.69 94 ARG A O 1
ATOM 802 N N . PRO A 1 95 ? -2.183 -1.384 -10.916 1.00 92.81 95 PRO A N 1
ATOM 803 C CA . PRO A 1 95 ? -2.530 -2.790 -11.108 1.00 92.81 95 PRO A CA 1
ATOM 804 C C . PRO A 1 95 ? -2.079 -3.680 -9.950 1.00 92.81 95 PRO A C 1
ATOM 806 O O . PRO A 1 95 ? -2.873 -4.484 -9.469 1.00 92.81 95 PRO A O 1
ATOM 809 N N . ILE A 1 96 ? -0.865 -3.487 -9.420 1.00 94.12 96 ILE A N 1
ATOM 810 C CA . ILE A 1 96 ? -0.376 -4.275 -8.275 1.00 94.12 96 ILE A CA 1
ATOM 811 C C . ILE A 1 96 ? -1.214 -4.014 -7.022 1.00 94.12 96 ILE A C 1
ATOM 813 O O . ILE A 1 96 ? -1.619 -4.953 -6.342 1.00 94.12 96 ILE A O 1
ATOM 817 N N . ALA A 1 97 ? -1.522 -2.752 -6.721 1.00 92.94 97 ALA A N 1
ATOM 818 C CA . ALA A 1 97 ? -2.356 -2.413 -5.573 1.00 92.94 97 ALA A CA 1
ATOM 819 C C . ALA A 1 97 ? -3.788 -2.967 -5.712 1.00 92.94 97 ALA A C 1
ATOM 821 O O . ALA A 1 97 ? -4.435 -3.247 -4.705 1.00 92.94 97 ALA A O 1
ATOM 822 N N . LYS A 1 98 ? -4.286 -3.126 -6.949 1.00 92.62 98 LYS A N 1
ATOM 823 C CA . LYS A 1 98 ? -5.565 -3.791 -7.242 1.00 92.62 98 LYS A CA 1
ATOM 824 C C . LYS A 1 98 ? -5.479 -5.297 -7.028 1.00 92.62 98 LYS A C 1
ATOM 826 O O . LYS A 1 98 ? -6.349 -5.847 -6.371 1.00 92.62 98 LYS A O 1
ATOM 831 N N . LEU A 1 99 ? -4.429 -5.931 -7.541 1.00 93.00 99 LEU A N 1
ATOM 832 C CA . LEU A 1 99 ? -4.178 -7.361 -7.376 1.00 93.00 99 LEU A CA 1
ATOM 833 C C . LEU A 1 99 ? -4.052 -7.752 -5.897 1.00 93.00 99 LEU A C 1
ATOM 835 O O . LEU A 1 99 ? -4.612 -8.747 -5.462 1.00 93.00 99 LEU A O 1
ATOM 839 N N . GLN A 1 100 ? -3.335 -6.947 -5.116 1.00 94.56 100 GLN A N 1
ATOM 840 C CA . GLN A 1 100 ? -3.059 -7.211 -3.702 1.00 94.56 100 GLN A CA 1
ATOM 841 C C . GLN A 1 100 ? -4.171 -6.734 -2.760 1.00 94.56 100 GLN A C 1
ATOM 843 O O . GLN A 1 100 ? -3.967 -6.688 -1.549 1.00 94.56 100 GLN A O 1
ATOM 848 N N . HIS A 1 101 ? -5.330 -6.345 -3.293 1.00 94.44 101 HIS A N 1
ATOM 849 C CA . HIS A 1 101 ? -6.375 -5.686 -2.522 1.00 94.44 101 HIS A CA 1
ATOM 850 C C . HIS A 1 101 ? -6.802 -6.495 -1.290 1.00 94.44 101 HIS A C 1
ATOM 852 O O . HIS A 1 101 ? -6.664 -6.002 -0.171 1.00 94.44 101 HIS A O 1
ATOM 858 N N . ASP A 1 102 ? -7.214 -7.744 -1.483 1.00 93.31 102 ASP A N 1
ATOM 859 C CA . ASP A 1 102 ? -7.738 -8.593 -0.407 1.00 93.31 102 ASP A CA 1
ATOM 860 C C . ASP A 1 102 ? -6.674 -8.890 0.660 1.00 93.31 102 ASP A C 1
ATOM 862 O O . ASP A 1 102 ? -6.953 -8.894 1.862 1.00 93.31 102 ASP A O 1
ATOM 866 N N . LEU A 1 103 ? -5.412 -9.048 0.241 1.00 95.31 103 LEU A N 1
ATOM 867 C CA . LEU A 1 103 ? -4.296 -9.230 1.167 1.00 95.31 103 LEU A CA 1
ATOM 868 C C . LEU A 1 103 ? -4.071 -7.979 2.026 1.00 95.31 103 LEU A C 1
ATOM 870 O O . LEU A 1 103 ? -3.841 -8.097 3.230 1.00 95.31 103 LEU A O 1
ATOM 874 N N . LEU A 1 104 ? -4.153 -6.781 1.439 1.00 95.44 104 LEU A N 1
ATOM 875 C CA . LEU A 1 104 ? -4.014 -5.522 2.178 1.00 95.44 104 LEU A CA 1
ATOM 876 C C . LEU A 1 104 ? -5.121 -5.368 3.234 1.00 95.44 104 LEU A C 1
ATOM 878 O O . LEU A 1 104 ? -4.829 -4.940 4.353 1.00 95.44 104 LEU A O 1
ATOM 882 N N . ILE A 1 105 ? -6.355 -5.768 2.909 1.00 94.69 105 ILE A N 1
ATOM 883 C CA . ILE A 1 105 ? -7.486 -5.800 3.850 1.00 94.69 105 ILE A CA 1
ATOM 884 C C . ILE A 1 105 ? -7.186 -6.748 5.017 1.00 94.69 105 ILE A C 1
ATOM 886 O O . ILE A 1 105 ? -7.247 -6.338 6.179 1.00 94.69 105 ILE A O 1
ATOM 890 N N . ALA A 1 106 ? -6.771 -7.985 4.737 1.00 93.94 106 ALA A N 1
ATOM 891 C CA . ALA A 1 106 ? -6.436 -8.967 5.772 1.00 93.94 106 ALA A CA 1
ATOM 892 C C . ALA A 1 106 ? -5.273 -8.506 6.676 1.00 93.94 106 ALA A C 1
ATOM 894 O O . ALA A 1 106 ? -5.313 -8.648 7.904 1.00 93.94 106 ALA A O 1
ATOM 895 N N . VAL A 1 107 ? -4.242 -7.899 6.083 1.00 93.88 107 VAL A N 1
ATOM 896 C CA . VAL A 1 107 ? -3.097 -7.332 6.807 1.00 93.88 107 VAL A CA 1
ATOM 897 C C . VAL A 1 107 ? -3.534 -6.184 7.720 1.00 93.88 107 VAL A C 1
ATOM 899 O O . VAL A 1 107 ? -3.071 -6.104 8.862 1.00 93.88 107 VAL A O 1
ATOM 902 N N . PHE A 1 108 ? -4.462 -5.337 7.270 1.00 94.50 108 PHE A N 1
ATOM 903 C CA . PHE A 1 108 ? -5.014 -4.267 8.097 1.00 94.50 108 PHE A CA 1
ATOM 904 C C . PHE A 1 108 ? -5.929 -4.792 9.216 1.00 94.50 108 PHE A C 1
ATOM 906 O O . PHE A 1 108 ? -5.839 -4.314 10.346 1.00 94.50 108 PHE A O 1
ATOM 913 N N . HIS A 1 109 ? -6.720 -5.843 8.986 1.00 92.00 109 HIS A N 1
ATOM 914 C CA . HIS A 1 109 ? -7.455 -6.509 10.071 1.00 92.00 109 HIS A CA 1
ATOM 915 C C . HIS A 1 109 ? -6.522 -7.030 11.169 1.00 92.00 109 HIS A C 1
ATOM 917 O O . HIS A 1 109 ? -6.781 -6.840 12.361 1.00 92.00 109 HIS A O 1
ATOM 923 N N . ASN A 1 110 ? -5.403 -7.650 10.786 1.00 92.56 110 ASN A N 1
ATOM 924 C CA . ASN A 1 110 ? -4.400 -8.095 11.751 1.00 92.56 110 ASN A CA 1
ATOM 925 C C . ASN A 1 110 ? -3.773 -6.912 12.509 1.00 92.56 110 ASN A C 1
ATOM 927 O O . ASN A 1 110 ? -3.513 -7.010 13.709 1.00 92.56 110 ASN A O 1
ATOM 931 N N . TYR A 1 111 ? -3.564 -5.782 11.829 1.00 93.25 111 TYR A N 1
ATOM 932 C CA . TYR A 1 111 ? -3.128 -4.543 12.469 1.00 93.25 111 TYR A CA 1
ATOM 933 C C . TYR A 1 111 ? -4.134 -4.084 13.536 1.00 93.25 111 TYR A C 1
ATOM 935 O O . TYR A 1 111 ? -3.763 -3.941 14.701 1.00 93.25 111 TYR A O 1
ATOM 943 N N . ILE A 1 112 ? -5.421 -3.976 13.194 1.00 90.94 112 ILE A N 1
ATOM 944 C CA . ILE A 1 112 ? -6.486 -3.601 14.141 1.00 90.94 112 ILE A CA 1
ATOM 945 C C . ILE A 1 112 ? -6.496 -4.528 15.369 1.00 90.94 112 ILE A C 1
ATOM 947 O O . ILE A 1 112 ? -6.548 -4.051 16.509 1.00 90.94 112 ILE A O 1
ATOM 951 N N . LYS A 1 113 ? -6.385 -5.847 15.152 1.00 90.31 113 LYS A N 1
ATOM 952 C CA . LYS A 1 113 ? -6.367 -6.849 16.230 1.00 90.31 113 LYS 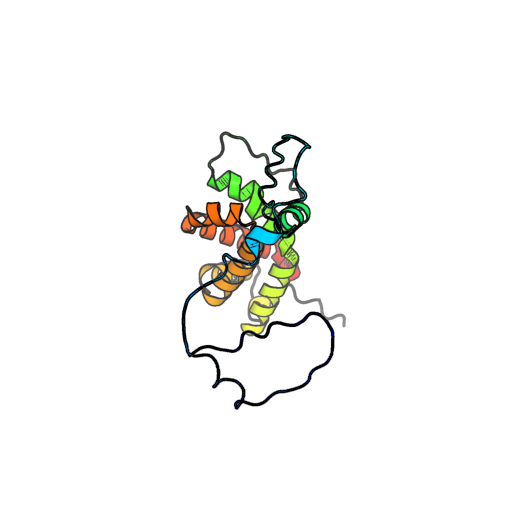A CA 1
ATOM 953 C C . LYS A 1 113 ? -5.193 -6.645 17.191 1.00 90.31 113 LYS A C 1
ATOM 955 O O . LYS A 1 113 ? -5.374 -6.720 18.406 1.00 90.31 113 LYS A O 1
ATOM 960 N N . LYS A 1 114 ? -4.001 -6.340 16.669 1.00 90.75 114 LYS A N 1
ATOM 961 C CA . LYS A 1 114 ? -2.810 -6.037 17.485 1.00 90.75 114 LYS A CA 1
ATOM 962 C C . LYS A 1 114 ? -2.971 -4.757 18.305 1.00 90.75 114 LYS A C 1
ATOM 964 O O . LYS A 1 114 ? -2.488 -4.690 19.431 1.00 90.75 114 LYS A O 1
ATOM 969 N N . HIS A 1 115 ? -3.701 -3.776 17.783 1.00 89.56 115 HIS A N 1
ATOM 970 C CA . HIS A 1 115 ? -3.982 -2.504 18.453 1.00 89.56 115 HIS A CA 1
ATOM 971 C C . HIS A 1 115 ? -5.279 -2.532 19.281 1.00 89.56 115 HIS A C 1
ATOM 973 O O . HIS A 1 115 ? -5.988 -1.531 19.376 1.00 89.56 115 HIS A O 1
ATOM 979 N N . LYS A 1 116 ? -5.580 -3.679 19.909 1.00 87.81 116 LYS A N 1
ATOM 980 C CA . LYS A 1 116 ? -6.705 -3.871 20.843 1.00 87.81 116 LYS A CA 1
ATOM 981 C C . LYS A 1 116 ? -8.076 -3.505 20.265 1.00 87.81 116 LYS A C 1
ATOM 983 O O . LYS A 1 116 ? -8.958 -3.101 21.017 1.00 87.81 116 LYS A O 1
ATOM 988 N N . ASN A 1 117 ? -8.276 -3.644 18.952 1.00 86.19 117 ASN A N 1
ATOM 989 C CA . ASN A 1 117 ? -9.580 -3.427 18.321 1.00 86.19 117 ASN A CA 1
ATOM 990 C C . ASN A 1 117 ? -10.149 -2.002 18.521 1.00 86.19 117 ASN A C 1
ATOM 992 O O . ASN A 1 117 ? -11.353 -1.796 18.375 1.00 86.19 117 ASN A O 1
ATOM 996 N N . VAL A 1 118 ? -9.298 -1.004 18.809 1.00 86.19 118 VAL A N 1
ATOM 997 C CA . VAL A 1 118 ? -9.725 0.394 19.042 1.00 86.19 118 VAL A CA 1
ATOM 998 C C . VAL A 1 118 ? -10.495 0.959 17.845 1.00 86.19 118 VAL A C 1
ATOM 1000 O O . VAL A 1 118 ? -11.412 1.753 18.023 1.00 86.19 118 VAL A O 1
ATOM 1003 N N . PHE A 1 119 ? -10.180 0.489 16.636 1.00 85.62 119 PHE A N 1
ATOM 1004 C CA . PHE A 1 119 ? -10.824 0.896 15.390 1.00 85.62 119 PHE A CA 1
ATOM 1005 C C . PHE A 1 119 ? -12.360 0.793 15.412 1.00 85.62 119 PHE A C 1
ATOM 1007 O O . PHE A 1 119 ? -13.040 1.697 14.929 1.00 85.62 119 PHE A O 1
ATOM 1014 N N . PHE A 1 120 ? -12.925 -0.263 16.011 1.00 84.50 120 PHE A N 1
ATOM 1015 C CA . PHE A 1 120 ? -14.377 -0.486 15.981 1.00 84.50 120 PHE A CA 1
ATOM 1016 C C . PHE A 1 120 ? -15.160 0.531 16.823 1.00 84.50 120 PHE A C 1
ATOM 1018 O O . PHE A 1 120 ? -16.322 0.789 16.522 1.00 84.50 120 PHE A O 1
ATOM 1025 N N . GLY A 1 121 ? -14.527 1.136 17.835 1.00 83.31 121 GLY A N 1
ATOM 1026 C CA . GLY A 1 121 ? -15.135 2.172 18.679 1.00 83.31 121 GLY A CA 1
ATOM 1027 C C . GLY A 1 121 ? -15.032 3.592 18.112 1.00 83.31 121 GLY A C 1
ATOM 1028 O O . GLY A 1 121 ? -15.508 4.535 18.740 1.00 83.31 121 GLY A O 1
ATOM 1029 N N . LEU A 1 122 ? -14.387 3.775 16.955 1.00 88.25 122 LEU A N 1
ATOM 1030 C CA . LEU A 1 122 ? -14.209 5.086 16.330 1.00 88.25 122 LEU A CA 1
ATOM 1031 C C . LEU A 1 122 ? -15.386 5.441 15.414 1.00 88.25 122 LEU A C 1
ATOM 1033 O O . LEU A 1 122 ? -15.955 4.575 14.750 1.00 88.25 122 LEU A O 1
ATOM 1037 N N . THR A 1 123 ? -15.691 6.739 15.330 1.00 88.38 123 THR A N 1
ATOM 1038 C CA . THR A 1 123 ? -16.602 7.310 14.325 1.00 88.38 123 THR A CA 1
ATOM 1039 C C . THR A 1 123 ? -15.965 7.280 12.934 1.00 88.38 123 THR A C 1
ATOM 1041 O O . THR A 1 123 ? -14.741 7.220 12.818 1.00 88.38 123 THR A O 1
ATOM 1044 N N . SER A 1 124 ? -16.766 7.373 11.869 1.00 85.50 124 SER A N 1
ATOM 1045 C CA . SER A 1 124 ? -16.291 7.255 10.479 1.00 85.50 124 SER A CA 1
ATOM 1046 C C . SER A 1 124 ? -15.112 8.179 10.147 1.00 85.50 124 SER A C 1
ATOM 1048 O O . SER A 1 124 ? -14.110 7.715 9.613 1.00 85.50 124 SER A O 1
ATOM 1050 N N . ASN A 1 125 ? -15.162 9.450 10.563 1.00 88.94 125 ASN A N 1
ATOM 1051 C CA . ASN A 1 125 ? -14.062 10.399 10.338 1.00 88.94 125 ASN A CA 1
ATOM 1052 C C . ASN A 1 125 ? -12.785 9.983 11.087 1.00 88.94 125 ASN A C 1
ATOM 1054 O O . ASN A 1 125 ? -11.706 9.932 10.508 1.00 88.94 125 ASN A O 1
ATOM 1058 N N . LYS A 1 126 ? -12.915 9.576 12.357 1.00 91.31 126 LYS A N 1
ATOM 1059 C CA . LYS A 1 126 ? -11.772 9.117 13.161 1.00 91.31 126 LYS A CA 1
ATOM 1060 C C . LYS A 1 126 ? -11.187 7.798 12.653 1.00 91.31 126 LYS A C 1
AT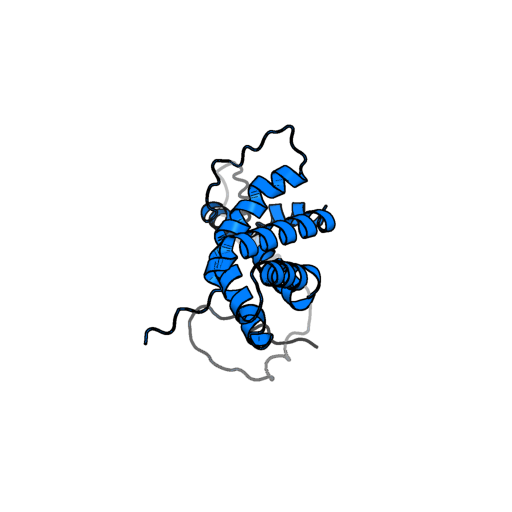OM 1062 O O . LYS A 1 126 ? -10.005 7.542 12.866 1.00 91.31 126 LYS A O 1
ATOM 1067 N N . ARG A 1 127 ? -11.985 6.948 11.998 1.00 90.94 127 ARG A N 1
ATOM 1068 C CA . ARG A 1 127 ? -11.496 5.722 11.344 1.00 90.94 127 ARG A CA 1
ATOM 1069 C C . ARG A 1 127 ? -10.620 6.044 10.135 1.00 90.94 127 ARG A C 1
ATOM 1071 O O . ARG A 1 127 ? -9.601 5.381 9.953 1.00 90.94 127 ARG A O 1
ATOM 1078 N N . ILE A 1 128 ? -10.977 7.066 9.356 1.00 91.75 128 ILE A N 1
ATOM 1079 C CA . ILE A 1 128 ? -10.135 7.559 8.258 1.00 91.75 128 ILE A CA 1
ATOM 1080 C C . ILE A 1 128 ? -8.801 8.045 8.831 1.00 91.75 128 ILE A C 1
ATOM 1082 O O . ILE A 1 128 ? -7.761 7.505 8.456 1.00 91.75 128 ILE A O 1
ATOM 1086 N N . ASP A 1 129 ? -8.832 8.934 9.830 1.00 92.69 129 ASP A N 1
ATOM 1087 C CA . ASP A 1 129 ? -7.621 9.437 10.500 1.00 92.69 129 ASP A CA 1
ATOM 1088 C C . ASP A 1 129 ? -6.759 8.302 11.074 1.00 92.69 129 ASP A C 1
ATOM 1090 O O . ASP A 1 129 ? -5.526 8.345 11.046 1.00 92.69 129 ASP A O 1
ATOM 1094 N N . TYR A 1 130 ? -7.397 7.258 11.608 1.00 93.56 130 TYR A N 1
ATOM 1095 C CA . TYR A 1 130 ? -6.709 6.079 12.120 1.00 93.56 130 TYR A CA 1
ATOM 1096 C C . TYR A 1 130 ? -5.946 5.342 11.012 1.00 93.56 130 TYR A C 1
ATOM 1098 O O . TYR A 1 130 ? -4.771 5.017 11.198 1.00 93.56 130 TYR A O 1
ATOM 1106 N N . ILE A 1 131 ? -6.577 5.114 9.853 1.00 93.56 131 ILE A N 1
ATOM 1107 C CA . ILE A 1 131 ? -5.930 4.496 8.683 1.00 93.56 131 ILE A CA 1
ATOM 1108 C C . ILE A 1 131 ? -4.758 5.360 8.210 1.00 93.56 131 ILE A C 1
ATOM 1110 O O . ILE A 1 131 ? -3.667 4.837 7.966 1.00 93.56 131 ILE A O 1
ATOM 1114 N N . GLU A 1 132 ? -4.943 6.679 8.115 1.00 93.06 132 GLU A N 1
ATOM 1115 C CA . GLU A 1 132 ? -3.880 7.585 7.673 1.00 93.06 132 GLU A CA 1
ATOM 1116 C C . GLU A 1 132 ? -2.664 7.526 8.597 1.00 93.06 132 GLU A C 1
ATOM 1118 O O . GLU A 1 132 ? -1.522 7.408 8.138 1.00 93.06 132 GLU A O 1
ATOM 1123 N N . ASN A 1 133 ? -2.906 7.570 9.907 1.00 93.44 133 ASN A N 1
ATOM 1124 C CA . ASN A 1 133 ? -1.851 7.500 10.905 1.00 93.44 133 ASN A CA 1
ATOM 1125 C C . ASN A 1 133 ? -1.155 6.135 10.897 1.00 93.44 133 ASN A C 1
ATOM 1127 O O . ASN A 1 133 ? 0.075 6.096 10.958 1.00 93.44 133 ASN A O 1
ATOM 1131 N N . ALA A 1 134 ? -1.900 5.038 10.751 1.00 93.00 134 ALA A N 1
ATOM 1132 C CA . ALA A 1 134 ? -1.331 3.697 10.651 1.00 93.00 134 ALA A CA 1
ATOM 1133 C C . ALA A 1 134 ? -0.397 3.567 9.436 1.00 93.00 134 ALA A C 1
ATOM 1135 O O . ALA A 1 134 ? 0.742 3.129 9.571 1.00 93.00 134 ALA A O 1
ATOM 1136 N N . VAL A 1 135 ? -0.831 4.000 8.249 1.00 93.12 135 VAL A N 1
ATOM 1137 C CA . VAL A 1 135 ? -0.033 3.869 7.016 1.00 93.12 135 VAL A CA 1
ATOM 1138 C C . VAL A 1 135 ? 1.174 4.820 7.005 1.00 93.12 135 VAL A C 1
ATOM 1140 O O . VAL A 1 135 ? 2.248 4.454 6.520 1.00 93.12 135 VAL A O 1
ATOM 1143 N N . ASN A 1 136 ? 1.026 6.040 7.531 1.00 90.25 136 ASN A N 1
ATOM 1144 C CA . ASN A 1 136 ? 2.065 7.068 7.430 1.00 90.25 136 ASN A CA 1
ATOM 1145 C C . ASN A 1 136 ? 3.057 7.058 8.605 1.00 90.25 136 ASN A C 1
ATOM 1147 O O . ASN A 1 136 ? 4.264 7.202 8.367 1.00 90.25 136 ASN A O 1
ATOM 1151 N N . ARG A 1 137 ? 2.565 6.924 9.849 1.00 90.12 137 ARG A N 1
ATOM 1152 C CA . ARG A 1 137 ? 3.366 7.078 11.079 1.00 90.12 137 ARG A CA 1
ATOM 1153 C C . ARG A 1 137 ? 3.926 5.760 11.607 1.00 90.12 137 ARG A C 1
ATOM 1155 O O . ARG A 1 137 ? 5.023 5.765 12.162 1.00 90.12 137 ARG A O 1
ATOM 1162 N N . ASP A 1 138 ? 3.223 4.640 11.436 1.00 92.44 138 ASP A N 1
ATOM 1163 C CA . ASP A 1 138 ? 3.708 3.348 11.928 1.00 92.44 138 ASP A CA 1
ATOM 1164 C C . ASP A 1 138 ? 4.749 2.749 10.974 1.00 92.44 138 ASP A C 1
ATOM 1166 O O . ASP A 1 138 ? 4.440 2.172 9.930 1.00 92.44 138 ASP A O 1
ATOM 1170 N N . GLN A 1 139 ? 6.021 2.869 11.354 1.00 92.69 139 GLN A N 1
ATOM 1171 C CA . GLN A 1 139 ? 7.143 2.405 10.544 1.00 92.69 139 GLN A CA 1
ATOM 1172 C C . GLN A 1 139 ? 7.114 0.892 10.280 1.00 92.69 139 GLN A C 1
ATOM 1174 O O . GLN A 1 139 ? 7.488 0.461 9.185 1.00 92.69 139 GLN A O 1
ATOM 1179 N N . LYS A 1 140 ? 6.684 0.078 11.254 1.00 92.19 140 LYS A N 1
ATOM 1180 C CA . LYS A 1 140 ? 6.676 -1.388 11.120 1.00 92.19 140 LYS A CA 1
ATOM 1181 C C . LYS A 1 140 ? 5.592 -1.811 10.138 1.00 92.19 140 LYS A C 1
ATOM 1183 O O . LYS A 1 140 ? 5.859 -2.600 9.230 1.00 92.19 140 LYS A O 1
ATOM 1188 N N . PHE A 1 141 ? 4.400 -1.237 10.287 1.00 93.50 141 PHE A N 1
ATOM 1189 C CA . PHE A 1 141 ? 3.288 -1.497 9.382 1.00 93.50 141 PHE A CA 1
ATOM 1190 C C . PHE A 1 141 ? 3.592 -1.009 7.963 1.00 93.50 141 PHE A C 1
ATOM 1192 O O . PHE A 1 141 ? 3.486 -1.772 7.002 1.00 93.50 141 PHE A O 1
ATOM 1199 N N . ARG A 1 142 ? 4.097 0.220 7.831 1.00 93.69 142 ARG A N 1
ATOM 1200 C CA . ARG A 1 142 ? 4.495 0.806 6.547 1.00 93.69 142 ARG A CA 1
ATOM 1201 C C . ARG A 1 142 ? 5.535 -0.035 5.806 1.00 93.69 142 ARG A C 1
ATOM 1203 O O . ARG A 1 142 ? 5.417 -0.230 4.600 1.00 93.69 142 ARG A O 1
ATOM 1210 N N . ASN A 1 143 ? 6.543 -0.551 6.506 1.00 94.12 143 ASN A N 1
ATOM 1211 C CA . ASN A 1 143 ? 7.555 -1.419 5.899 1.00 94.12 143 ASN A CA 1
ATOM 1212 C C . ASN A 1 143 ? 6.967 -2.753 5.422 1.00 94.12 143 ASN A C 1
ATOM 1214 O O . ASN A 1 143 ? 7.332 -3.222 4.345 1.00 94.12 143 ASN A O 1
ATOM 1218 N N . SER A 1 144 ? 6.021 -3.320 6.176 1.00 94.19 144 SER A N 1
ATOM 1219 C CA . SER A 1 144 ? 5.272 -4.507 5.751 1.00 94.19 144 SER A CA 1
ATOM 1220 C C . SER A 1 144 ? 4.506 -4.250 4.449 1.00 94.19 144 SER A C 1
ATOM 1222 O O . SER A 1 144 ? 4.616 -5.033 3.508 1.00 94.19 144 SER A O 1
ATOM 1224 N N . LEU A 1 145 ? 3.776 -3.132 4.361 1.00 95.12 145 LEU A N 1
ATOM 1225 C CA . LEU A 1 145 ? 3.021 -2.750 3.160 1.00 95.12 145 LEU A CA 1
ATOM 1226 C C . LEU A 1 145 ? 3.931 -2.529 1.947 1.00 95.12 145 LEU A C 1
ATOM 1228 O O . LEU A 1 145 ? 3.644 -3.025 0.859 1.00 95.12 145 LEU A O 1
ATOM 1232 N N . LYS A 1 146 ? 5.058 -1.831 2.133 1.00 93.56 146 LYS A N 1
ATOM 1233 C CA . LYS A 1 146 ? 6.061 -1.651 1.074 1.00 93.56 146 LYS A CA 1
ATOM 1234 C C . LYS A 1 146 ? 6.578 -2.989 0.552 1.00 93.56 146 LYS A C 1
ATOM 1236 O O . LYS A 1 146 ? 6.666 -3.164 -0.658 1.00 93.56 146 LYS A O 1
ATOM 1241 N N . GLY A 1 147 ? 6.888 -3.929 1.448 1.00 94.19 147 GLY A N 1
ATOM 1242 C CA . GLY A 1 147 ? 7.368 -5.260 1.074 1.00 94.19 147 GLY A CA 1
ATOM 1243 C C . GLY A 1 147 ? 6.360 -6.042 0.231 1.00 94.19 147 GLY A C 1
ATOM 1244 O O . GLY A 1 147 ? 6.740 -6.619 -0.784 1.00 94.19 147 GLY A O 1
ATOM 1245 N N . ILE A 1 148 ? 5.075 -5.994 0.601 1.00 95.25 148 ILE A N 1
ATOM 1246 C CA . ILE A 1 148 ? 3.991 -6.661 -0.141 1.00 95.25 148 ILE A CA 1
ATOM 1247 C C . ILE A 1 148 ? 3.904 -6.141 -1.581 1.00 95.25 148 ILE A C 1
ATOM 1249 O O . ILE A 1 148 ? 3.795 -6.932 -2.514 1.00 95.25 148 ILE A O 1
ATOM 1253 N N . ILE A 1 149 ? 3.988 -4.821 -1.773 1.00 94.44 149 ILE A N 1
ATOM 1254 C CA . ILE A 1 149 ? 3.887 -4.216 -3.107 1.00 94.44 149 ILE A CA 1
ATOM 1255 C C . ILE A 1 149 ? 5.161 -4.447 -3.930 1.00 94.44 149 ILE A C 1
ATOM 1257 O O . ILE A 1 149 ? 5.074 -4.884 -5.075 1.00 94.44 149 ILE A O 1
ATOM 1261 N N . ILE A 1 150 ? 6.343 -4.190 -3.358 1.00 93.62 150 ILE A N 1
ATOM 1262 C CA . ILE A 1 150 ? 7.627 -4.347 -4.065 1.00 93.62 150 ILE A CA 1
ATOM 1263 C C . ILE A 1 150 ? 7.874 -5.816 -4.438 1.00 93.62 150 ILE A C 1
ATOM 1265 O O . ILE A 1 150 ? 8.463 -6.088 -5.479 1.00 93.62 150 ILE A O 1
ATOM 1269 N N . GLY A 1 151 ? 7.376 -6.773 -3.647 1.00 92.94 151 GLY A N 1
ATOM 1270 C CA . GLY A 1 151 ? 7.484 -8.205 -3.950 1.00 92.94 151 GLY A CA 1
ATOM 1271 C C . GLY A 1 151 ? 6.802 -8.642 -5.256 1.00 92.94 151 GLY A C 1
ATOM 1272 O O . GLY A 1 151 ? 7.101 -9.726 -5.758 1.00 92.94 151 GLY A O 1
ATOM 1273 N N . GLN A 1 152 ? 5.922 -7.801 -5.811 1.00 93.62 152 GLN A N 1
ATOM 1274 C CA . GLN A 1 152 ? 5.208 -8.021 -7.076 1.00 93.62 152 GLN A CA 1
ATOM 1275 C C . GLN A 1 152 ? 5.842 -7.290 -8.271 1.00 93.62 152 GLN A C 1
ATOM 1277 O O . GLN A 1 152 ? 5.279 -7.289 -9.370 1.00 93.62 152 GLN A O 1
ATOM 1282 N N . PHE A 1 153 ? 6.987 -6.633 -8.071 1.00 92.69 153 PHE A N 1
ATOM 1283 C CA . PHE A 1 153 ? 7.724 -5.997 -9.158 1.00 92.69 153 PHE A CA 1
ATOM 1284 C C . PHE A 1 153 ? 8.485 -7.037 -9.974 1.00 92.69 153 PHE A C 1
ATOM 1286 O O . PHE A 1 153 ? 9.016 -8.010 -9.436 1.00 92.69 153 PHE A O 1
ATOM 1293 N N . THR A 1 154 ? 8.567 -6.779 -11.275 1.00 91.88 154 THR A N 1
ATOM 1294 C CA . THR A 1 154 ? 9.561 -7.412 -12.146 1.00 91.88 154 THR A CA 1
ATOM 1295 C C . THR A 1 154 ? 10.947 -6.838 -11.861 1.00 91.88 154 THR A C 1
ATOM 1297 O O . THR A 1 154 ? 11.086 -5.763 -11.259 1.00 91.88 154 THR A O 1
ATOM 1300 N N . VAL A 1 155 ? 11.995 -7.514 -12.333 1.00 90.56 155 VAL A N 1
ATOM 1301 C CA . VAL A 1 155 ? 13.371 -7.025 -12.146 1.00 90.56 155 VAL A CA 1
ATOM 1302 C C . VAL A 1 155 ? 13.554 -5.648 -12.799 1.00 90.56 155 VAL A C 1
ATOM 1304 O O . VAL A 1 155 ? 14.129 -4.741 -12.195 1.00 90.56 155 VAL A O 1
ATOM 1307 N N . ASN A 1 156 ? 12.990 -5.452 -13.993 1.00 89.31 156 ASN A N 1
ATOM 1308 C CA . ASN A 1 156 ? 13.069 -4.187 -14.730 1.00 89.31 156 ASN A CA 1
ATOM 1309 C C . ASN A 1 156 ? 12.358 -3.038 -14.000 1.00 89.31 156 ASN A C 1
ATOM 1311 O O . ASN A 1 156 ? 12.890 -1.930 -13.901 1.00 89.31 156 ASN A O 1
ATOM 1315 N N . GLU A 1 157 ? 11.175 -3.299 -13.441 1.00 91.19 157 GLU A N 1
ATOM 1316 C CA . GLU A 1 157 ? 10.434 -2.304 -12.659 1.00 91.19 157 GLU A CA 1
ATOM 1317 C C . GLU A 1 157 ? 11.149 -1.957 -11.359 1.00 91.19 157 GLU A C 1
ATOM 1319 O O . GLU A 1 157 ? 11.167 -0.793 -10.962 1.00 91.19 157 GLU A O 1
ATOM 1324 N N . TYR A 1 158 ? 11.781 -2.939 -10.714 1.00 93.44 158 TYR A N 1
ATOM 1325 C CA . TYR A 1 158 ? 12.587 -2.686 -9.528 1.00 93.44 158 TYR A CA 1
ATOM 1326 C C . TYR A 1 158 ? 13.791 -1.786 -9.845 1.00 93.44 158 TYR A C 1
ATOM 1328 O O . TYR A 1 158 ? 14.045 -0.821 -9.119 1.00 93.44 158 TYR A O 1
ATOM 1336 N N . LEU A 1 159 ? 14.484 -2.030 -10.963 1.00 91.75 159 LEU A N 1
ATOM 1337 C CA . LEU A 1 159 ? 15.585 -1.179 -11.429 1.00 91.75 159 LEU A CA 1
ATOM 1338 C C . LEU A 1 159 ? 15.132 0.250 -11.772 1.00 91.75 159 LEU A C 1
ATOM 1340 O O . LEU A 1 159 ? 15.886 1.201 -11.566 1.00 91.75 159 LEU A O 1
ATOM 1344 N N . ALA A 1 160 ? 13.908 0.428 -12.272 1.00 90.25 160 ALA A N 1
ATOM 1345 C CA . ALA A 1 160 ? 13.318 1.755 -12.447 1.00 90.25 160 ALA A CA 1
ATOM 1346 C C . ALA A 1 160 ? 12.963 2.398 -11.095 1.00 90.25 160 ALA A C 1
ATOM 1348 O O . ALA A 1 160 ? 13.256 3.572 -10.865 1.00 90.25 160 ALA A O 1
ATOM 1349 N N . TYR A 1 161 ? 12.403 1.616 -10.171 1.00 92.44 161 TYR A N 1
ATOM 1350 C CA . TYR A 1 161 ? 11.997 2.074 -8.847 1.00 92.44 161 TYR A CA 1
ATOM 1351 C C . TYR A 1 161 ? 13.171 2.607 -8.017 1.00 92.44 161 TYR A C 1
ATOM 1353 O O . TYR A 1 161 ? 13.035 3.654 -7.384 1.00 92.44 161 TYR A O 1
ATOM 1361 N N . ILE A 1 162 ? 14.332 1.943 -8.027 1.00 93.06 162 ILE A N 1
ATOM 1362 C CA . ILE A 1 162 ? 15.485 2.386 -7.222 1.00 93.06 162 ILE A CA 1
ATOM 1363 C C . ILE A 1 162 ? 15.999 3.775 -7.631 1.00 93.06 162 ILE A C 1
ATOM 1365 O O . ILE A 1 162 ? 16.496 4.501 -6.771 1.00 93.06 162 ILE A O 1
ATOM 1369 N N . LYS A 1 163 ? 15.814 4.181 -8.897 1.00 91.94 163 LYS A N 1
ATOM 1370 C CA . LYS A 1 163 ? 16.230 5.500 -9.406 1.00 91.94 163 LYS A CA 1
ATOM 1371 C C . LYS A 1 163 ? 15.430 6.647 -8.784 1.00 91.94 163 LYS A C 1
ATOM 1373 O O . LYS A 1 163 ? 15.981 7.723 -8.588 1.00 91.94 163 LYS A O 1
ATOM 1378 N N . ASN A 1 164 ? 14.157 6.417 -8.448 1.00 90.56 164 ASN A N 1
ATOM 1379 C CA . ASN A 1 164 ? 13.278 7.420 -7.836 1.00 90.56 164 ASN A CA 1
ATOM 1380 C C . ASN A 1 164 ? 12.462 6.853 -6.659 1.00 90.56 164 ASN A C 1
ATOM 1382 O O . ASN A 1 164 ? 11.246 7.037 -6.527 1.00 90.56 164 ASN A O 1
ATOM 1386 N N . SER A 1 165 ? 13.142 6.120 -5.779 1.00 89.44 165 SER A N 1
ATOM 1387 C CA . SER A 1 165 ? 12.483 5.349 -4.722 1.00 89.44 165 SER A CA 1
ATOM 1388 C C . SER A 1 165 ? 11.730 6.228 -3.719 1.00 89.44 165 SER A C 1
ATOM 1390 O O . SER A 1 165 ? 10.682 5.830 -3.212 1.00 89.44 165 SER A O 1
ATOM 1392 N N . SER A 1 166 ? 12.214 7.434 -3.420 1.00 89.69 166 SER A N 1
ATOM 1393 C CA . SER A 1 166 ? 11.599 8.327 -2.430 1.00 89.69 166 SER A CA 1
ATOM 1394 C C . SER A 1 166 ? 10.232 8.852 -2.886 1.00 89.69 166 SER A C 1
ATOM 1396 O O . SER A 1 166 ? 9.270 8.793 -2.111 1.00 89.69 166 SER A O 1
ATOM 1398 N N . ALA A 1 167 ? 10.114 9.308 -4.137 1.00 90.69 167 ALA A N 1
ATOM 1399 C CA . ALA A 1 167 ? 8.858 9.794 -4.702 1.00 90.69 167 ALA A CA 1
ATOM 1400 C C . ALA A 1 167 ? 7.860 8.647 -4.907 1.00 90.69 167 ALA A C 1
ATOM 1402 O O . ALA A 1 167 ? 6.703 8.745 -4.484 1.00 90.69 167 ALA A O 1
ATOM 1403 N N . LEU A 1 168 ? 8.319 7.523 -5.467 1.00 91.12 168 LEU A N 1
ATOM 1404 C CA . LEU A 1 168 ? 7.474 6.352 -5.709 1.00 91.12 168 LEU A CA 1
ATOM 1405 C C . LEU A 1 168 ? 6.960 5.727 -4.410 1.00 91.12 168 LEU A C 1
ATOM 1407 O O . LEU A 1 168 ? 5.803 5.321 -4.349 1.00 91.12 168 LEU A O 1
ATOM 1411 N N . ASN A 1 169 ? 7.758 5.725 -3.338 1.00 92.56 169 ASN A N 1
ATOM 1412 C CA . ASN A 1 169 ? 7.306 5.275 -2.020 1.00 92.56 169 ASN A CA 1
ATOM 1413 C C . ASN A 1 169 ? 6.142 6.111 -1.480 1.00 92.56 169 ASN A C 1
ATOM 1415 O O . ASN A 1 169 ? 5.193 5.552 -0.932 1.00 92.56 169 ASN A O 1
ATOM 1419 N N . LYS A 1 170 ? 6.201 7.441 -1.621 1.00 91.38 170 LYS A N 1
ATOM 1420 C CA . LYS A 1 170 ? 5.106 8.323 -1.188 1.00 91.38 170 LYS A CA 1
ATOM 1421 C C . LYS A 1 170 ? 3.832 8.026 -1.982 1.00 91.38 170 LYS A C 1
ATOM 1423 O O . LYS A 1 170 ? 2.776 7.828 -1.387 1.00 91.38 170 LYS A O 1
ATOM 1428 N N . ARG A 1 171 ? 3.947 7.910 -3.311 1.00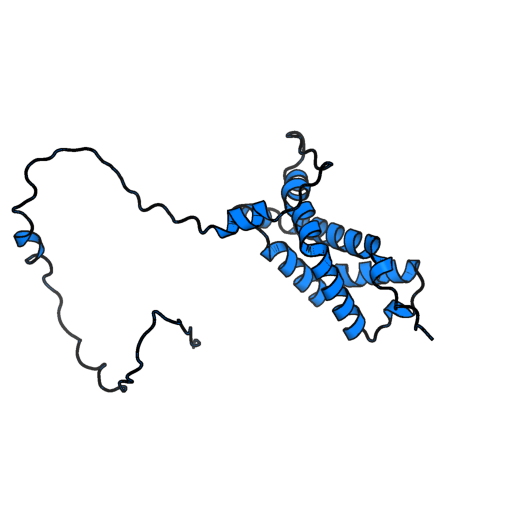 92.81 171 ARG A N 1
ATOM 1429 C CA . ARG A 1 171 ? 2.822 7.576 -4.204 1.00 92.81 171 ARG A CA 1
ATOM 1430 C C . ARG A 1 171 ? 2.222 6.205 -3.887 1.00 92.81 171 ARG A C 1
ATOM 1432 O O . ARG A 1 171 ? 1.007 6.074 -3.793 1.00 92.81 171 ARG A O 1
ATOM 1439 N N . MET A 1 172 ? 3.067 5.204 -3.657 1.00 93.31 172 MET A N 1
ATOM 1440 C CA . MET A 1 172 ? 2.653 3.853 -3.278 1.00 93.31 172 MET A CA 1
ATOM 1441 C C . MET A 1 172 ? 1.847 3.851 -1.974 1.00 93.31 172 MET A C 1
ATOM 1443 O O . MET A 1 172 ? 0.784 3.240 -1.916 1.00 93.31 172 MET A O 1
ATOM 1447 N N . MET A 1 173 ? 2.311 4.559 -0.940 1.00 94.06 173 MET A N 1
ATOM 1448 C CA . MET A 1 173 ? 1.587 4.630 0.335 1.00 94.06 173 MET A CA 1
ATOM 1449 C C . MET A 1 173 ? 0.276 5.413 0.222 1.00 94.06 173 MET A C 1
ATOM 1451 O O . MET A 1 173 ? -0.703 5.020 0.850 1.00 94.06 173 MET A O 1
ATOM 1455 N N . ASN A 1 174 ? 0.222 6.461 -0.608 1.00 94.56 174 ASN A N 1
ATOM 1456 C CA . ASN A 1 174 ? -1.031 7.162 -0.905 1.00 94.56 174 ASN A CA 1
ATOM 1457 C C . ASN A 1 174 ? -2.059 6.215 -1.548 1.00 94.56 174 ASN A C 1
ATOM 1459 O O . ASN A 1 174 ? -3.183 6.133 -1.067 1.00 94.56 174 ASN A O 1
ATOM 1463 N N . LEU A 1 175 ? -1.653 5.429 -2.553 1.00 93.44 175 LEU A N 1
ATOM 1464 C CA . LEU A 1 175 ? -2.536 4.455 -3.209 1.00 93.44 175 LEU A CA 1
ATOM 1465 C C . LEU A 1 175 ? -3.053 3.381 -2.244 1.00 93.44 175 LEU A C 1
ATOM 1467 O O . LEU A 1 175 ? -4.228 3.021 -2.288 1.00 93.44 175 LEU A O 1
ATOM 1471 N N . VAL A 1 176 ? -2.185 2.853 -1.374 1.00 94.69 176 VAL A N 1
ATOM 1472 C CA . VAL A 1 176 ? -2.597 1.860 -0.369 1.00 94.69 176 VAL A CA 1
ATOM 1473 C C . VAL A 1 176 ? -3.576 2.479 0.628 1.00 94.69 176 VAL A C 1
ATOM 1475 O O . VAL A 1 176 ? -4.598 1.867 0.927 1.00 94.69 176 VAL A O 1
ATOM 1478 N N . ARG A 1 177 ? -3.311 3.703 1.098 1.00 94.75 177 ARG A N 1
ATOM 1479 C CA . ARG A 1 177 ? -4.209 4.435 2.000 1.00 94.75 177 ARG A CA 1
ATOM 1480 C C . ARG A 1 177 ? -5.588 4.636 1.377 1.00 94.75 177 ARG A C 1
ATOM 1482 O O . ARG A 1 177 ? -6.577 4.262 1.996 1.00 94.75 177 ARG A O 1
ATOM 1489 N N . GLU A 1 178 ? -5.650 5.174 0.161 1.00 94.00 178 GLU A N 1
ATOM 1490 C CA . GLU A 1 178 ? -6.907 5.389 -0.569 1.00 94.00 178 GLU A CA 1
ATOM 1491 C C . GLU A 1 178 ? -7.695 4.086 -0.715 1.00 94.00 178 GLU A C 1
ATOM 1493 O O . GLU A 1 178 ? -8.901 4.061 -0.490 1.00 94.00 178 GLU A O 1
ATOM 1498 N N . ARG A 1 179 ? -7.019 2.971 -1.013 1.00 93.31 179 ARG A N 1
ATOM 1499 C CA . ARG A 1 179 ? -7.672 1.658 -1.095 1.00 93.31 179 ARG A CA 1
ATOM 1500 C C . ARG A 1 179 ? -8.266 1.200 0.228 1.00 93.31 179 ARG A C 1
ATOM 1502 O O . ARG A 1 179 ? -9.388 0.698 0.230 1.00 93.31 179 ARG A O 1
ATOM 1509 N N . LEU A 1 180 ? -7.535 1.362 1.329 1.00 93.88 180 LEU A N 1
ATOM 1510 C CA . LEU A 1 180 ? -8.036 1.013 2.658 1.00 93.88 180 LEU A CA 1
ATOM 1511 C C . LEU A 1 180 ? -9.235 1.892 3.040 1.00 93.88 180 LEU A C 1
ATOM 1513 O O . LEU A 1 180 ? -10.230 1.369 3.530 1.00 93.88 180 LEU A O 1
ATOM 1517 N N . ILE A 1 181 ? -9.180 3.197 2.755 1.00 92.81 181 ILE A N 1
ATOM 1518 C CA . ILE A 1 181 ? -10.289 4.131 3.011 1.00 92.81 181 ILE A CA 1
ATOM 1519 C C . ILE A 1 181 ? -11.519 3.770 2.170 1.00 92.81 181 ILE A C 1
ATOM 1521 O O . ILE A 1 181 ? -12.620 3.682 2.703 1.00 92.81 181 ILE A O 1
ATOM 1525 N N . ASN A 1 182 ? -11.344 3.488 0.877 1.00 92.81 182 ASN A N 1
ATOM 1526 C CA . ASN A 1 182 ? -12.449 3.088 -0.001 1.00 92.81 182 ASN A CA 1
ATOM 1527 C C . ASN A 1 182 ? -13.112 1.778 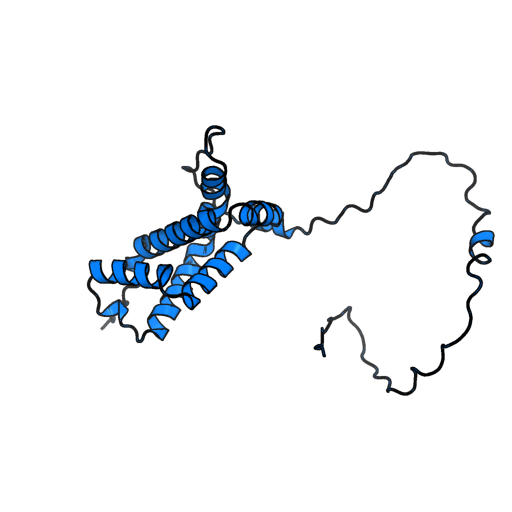0.442 1.00 92.81 182 ASN A C 1
ATOM 1529 O O . ASN A 1 182 ? -14.258 1.517 0.096 1.00 92.81 182 ASN A O 1
ATOM 1533 N N . SER A 1 183 ? -12.398 0.968 1.221 1.00 91.00 183 SER A N 1
ATOM 1534 C CA . SER A 1 183 ? -12.849 -0.343 1.690 1.00 91.00 183 SER A CA 1
ATOM 1535 C C . SER A 1 183 ? -13.205 -0.330 3.170 1.00 91.00 183 SER A C 1
ATOM 1537 O O . SER A 1 183 ? -13.248 -1.376 3.811 1.00 91.00 183 SER A O 1
ATOM 1539 N N . ILE A 1 184 ? -13.463 0.857 3.728 1.00 88.31 184 ILE A N 1
ATOM 1540 C CA . ILE A 1 184 ? -13.710 1.035 5.159 1.00 88.31 184 ILE A CA 1
ATOM 1541 C C . ILE A 1 184 ? -14.893 0.207 5.673 1.00 88.31 184 ILE A C 1
ATOM 1543 O O . ILE A 1 184 ? -14.866 -0.264 6.807 1.00 88.31 184 ILE A O 1
ATOM 1547 N N . GLN A 1 185 ? -15.888 -0.011 4.810 1.00 84.94 185 GLN A N 1
ATOM 1548 C CA . GLN A 1 185 ? -17.079 -0.815 5.083 1.00 84.94 185 GLN A CA 1
ATOM 1549 C C . GLN A 1 185 ? -16.738 -2.290 5.348 1.00 84.94 185 GLN A C 1
ATOM 1551 O O . GLN A 1 185 ? -17.410 -2.941 6.138 1.00 84.94 185 GLN A O 1
ATOM 1556 N N . LEU A 1 186 ? -15.652 -2.813 4.763 1.00 84.56 186 LEU A N 1
ATOM 1557 C CA . LEU A 1 186 ? -15.210 -4.196 4.989 1.00 84.56 186 LEU A CA 1
ATOM 1558 C C . LEU A 1 186 ? -14.632 -4.410 6.395 1.00 84.56 186 LEU A C 1
ATOM 1560 O O . LEU A 1 186 ? -14.528 -5.542 6.859 1.00 84.56 186 LEU A O 1
ATOM 1564 N N . PHE A 1 187 ? -14.256 -3.330 7.084 1.00 82.06 187 PHE A N 1
ATOM 1565 C CA . PHE A 1 187 ? -13.731 -3.383 8.447 1.00 82.06 187 PHE A CA 1
ATOM 1566 C C . PHE A 1 187 ? -14.817 -3.225 9.510 1.00 82.06 187 PHE A C 1
ATOM 1568 O O . PHE A 1 187 ? -14.496 -3.121 10.697 1.00 82.06 187 PHE A O 1
ATOM 1575 N N . GLU A 1 188 ? -16.087 -3.169 9.119 1.00 76.38 188 GLU A N 1
ATOM 1576 C CA . GLU A 1 188 ? -17.184 -3.126 10.073 1.00 76.38 188 GLU A CA 1
ATOM 1577 C C . GLU A 1 188 ? -17.376 -4.497 10.716 1.00 76.38 188 GLU A C 1
ATOM 1579 O O . GLU A 1 188 ? -17.155 -5.550 10.118 1.00 76.38 188 GLU A O 1
ATOM 1584 N N . ARG A 1 189 ? -17.715 -4.486 12.005 1.00 65.38 189 ARG A N 1
ATOM 1585 C CA . ARG A 1 189 ? -17.996 -5.722 12.727 1.00 65.38 189 ARG A CA 1
ATOM 1586 C C . ARG A 1 189 ? -19.272 -6.308 12.111 1.00 65.38 189 ARG A C 1
ATOM 1588 O O . ARG A 1 189 ? -20.226 -5.540 11.976 1.00 65.38 189 ARG A O 1
ATOM 1595 N N . PRO A 1 190 ? -19.324 -7.608 11.762 1.00 56.50 190 PRO A N 1
ATOM 1596 C CA . PRO A 1 190 ? -20.589 -8.204 11.366 1.00 56.50 190 PRO A CA 1
ATOM 1597 C C . PRO A 1 190 ? -21.606 -7.936 12.484 1.00 56.50 190 PRO A C 1
ATOM 1599 O O . PRO A 1 190 ? -21.235 -8.052 13.665 1.00 56.50 190 PRO A O 1
ATOM 1602 N N . PRO A 1 191 ? -22.843 -7.519 12.149 1.00 49.94 191 PRO A N 1
ATOM 1603 C CA . PRO A 1 191 ? -23.924 -7.497 13.118 1.00 49.94 191 PRO A CA 1
ATOM 1604 C C . PRO A 1 191 ? -23.942 -8.861 13.795 1.00 49.94 191 PRO A C 1
ATOM 1606 O O . PRO A 1 191 ? -23.849 -9.886 13.123 1.00 49.94 191 PRO A O 1
ATOM 1609 N N . VAL A 1 192 ? -23.969 -8.874 15.125 1.00 58.06 192 VAL A N 1
ATOM 1610 C CA . VAL A 1 192 ? -24.221 -10.112 15.857 1.00 58.06 192 VAL A CA 1
ATOM 1611 C C . VAL A 1 192 ? -25.608 -10.556 15.403 1.00 58.06 192 VAL A C 1
ATOM 1613 O O . VAL A 1 192 ? -26.586 -9.890 15.732 1.00 58.06 192 VAL A O 1
ATOM 1616 N N . GLU A 1 193 ? -25.678 -11.591 14.566 1.00 49.88 193 GLU A N 1
ATOM 1617 C CA . GLU A 1 193 ? -26.932 -12.289 14.302 1.00 49.88 193 GLU A CA 1
ATOM 1618 C C . GLU A 1 193 ? -27.376 -12.857 15.655 1.00 49.88 193 GLU A C 1
ATOM 1620 O O . GLU A 1 193 ? -26.683 -13.691 16.242 1.00 49.88 193 GLU A O 1
ATOM 1625 N N . LEU A 1 194 ? -28.430 -12.246 16.205 1.00 44.09 194 LEU A N 1
ATOM 1626 C CA . LEU A 1 194 ? -29.061 -12.602 17.476 1.00 44.09 194 LEU A CA 1
ATOM 1627 C C . LEU A 1 194 ? -29.874 -13.888 17.332 1.00 44.09 194 LEU A C 1
ATOM 1629 O O . LEU A 1 194 ? -30.566 -14.020 16.297 1.00 44.09 194 LEU A O 1
#

pLDDT: mean 70.83, std 25.8, range [23.92, 95.44]

Secondary structure (DSSP, 8-state):
---------SS-------TTTTS---------HHHHGGGTTS--S---------------THHHHHHHTSPP-TT----TTS-HHHHHIIIIIHHHHHHTHHHHHHHHHHHHHHTTTGGGGS-HHHHHHHHHHHHHH-HHHHHHHHHHHHTT--HHHHHHHHHTHHHHHHHHHHHHHHHHHHTGGGGSPPP---

Radius of gyration: 28.32 Å; chains: 1; bounding box: 80×56×64 Å

Foldseek 3Di:
DDDDDDDDDDDDDDDDDDDPPPPPDDDDDDDPDPVVVVVPPPPDDDDDDPPPPPPPPPPPCLQVVLLVLFDDDPPLDDDPPDDPLSNLCSNALLSLCVSCLVVLVVLVLVVCVVVVVVLQVDDLVVNLVVLVCQCPVPPVSVVVQVCSRVVSDDPVSVVVCVVPVPVNSVSNSVSSSVSCSVCVVVSHDPPPPD